Protein AF-A0A9W6AQN7-F1 (afdb_monomer_lite)

InterPro domains:
  IPR002575 Aminoglycoside phosphotransferase [PF01636] (112-148)
  IPR011009 Protein kinase-like domain superfamily [SSF56112] (1-152)
  IPR051035 Mitochondrial inheritance protein 9 [PTHR36091] (71-321)

Sequence (326 aa):
MEKLDGTPLGDKWFSMTPKEQYKIMTQILEWETRLMSLEFPASGSLYYTKDLPFGRRTTLDGPNGMAFSKPRLPYERLYREIYQFKRVSPDTHITDLVNYSEMVPSLGYHNPSLDRPVMRHPDLQPNNILVSDSNEITGLIDWQHCAILPLGIVAAIPAHFQNYGDPESELLKQPQLNLPSVYDSMTPSEQNSVKEIHRRRVIHFLYAALTKRLNQDHYNAIFDQSVIHRQHLFQSAGTPWEGGSVSLRAELIRSISNWSAIVKSTHVAPPVDYPEDVVRETVDLDAQQREADVAMEQMRHALGVDVMGWVPNEDYEAARRLASEI

pLDDT: mean 89.18, std 9.74, range [43.97, 98.31]

Foldseek 3Di:
DDDFDFAQQVVCVVVDDPVLLLVLLLQVLVVQLVQFPDADPDWWDPDDPVPPDPVPPDDLPDPQSPPPDDFDAFPPPLCCVVVVVGTFHCVLQSVLLVLLVLQVVQFDDLDVLQQGWGWDQPAPDRRQFGADPVSDTRDGDDSPPTITGGLLQPQEQHPRQADPPDPCLVVLPDQDPDQDPCLVVDDPVVNVVSVVNSVSSNSSSSNLVSCVVSPVSSNCSHPQPLSVLVNQLVVLSPDDDRRDNLSNVLSSQVCLVVVCSRGNDNPDHSPDDDDPVVNVSSVVSVVSVVVSVVVVVVLCVVLVADPVRDDPPVCVVVSVVVVVVD

Radius of gyration: 22.48 Å; chains: 1; bounding box: 53×56×53 Å

Organism: Aspergillus tubingensis (NCBI:txid5068)

Secondary structure (DSSP, 8-state):
-PPPPSEEHHHHHTT--HHHHHHHHHHHHHHHHHHHTS--SS-EESS-GGGS-GGG-----STT-TTS---B--SSTTHHHHTTTPPBPTHHHHHHHHHHHHHGGGB--SSGGGSSEEE--TT--GGGEEE-TTS-EEEE---TT-EEEEHHHH----TTT--TT-HHHHTTPPPPSSPPTTGGGS-HHHHHHHHHHHHHHHHHHHHHHHHHHH-HHHHHHHT-HHHHHHHHHHHHHHS--SS--HHHHHHHHHHHHTHHHHBSSTTPPPS----HHHHHHHHHHHHHHHHHHHHHHHHHHHHT--TTS---TTTHHHHHHHHH--

Structure (mmCIF, N/CA/C/O backbone):
data_AF-A0A9W6AQN7-F1
#
_entry.id   AF-A0A9W6AQN7-F1
#
loop_
_atom_site.group_PDB
_atom_site.id
_atom_site.type_symbol
_atom_site.label_atom_id
_atom_site.label_alt_id
_atom_site.label_comp_id
_atom_site.label_asym_id
_atom_site.label_entity_id
_atom_site.label_seq_id
_atom_site.pdbx_PDB_ins_code
_atom_site.Cartn_x
_atom_site.Cartn_y
_atom_site.Cartn_z
_atom_site.occupancy
_atom_site.B_iso_or_equiv
_atom_site.auth_seq_id
_atom_site.auth_comp_id
_atom_site.auth_asym_id
_atom_site.auth_atom_id
_atom_site.pdbx_PDB_model_num
ATOM 1 N N . MET A 1 1 ? -26.894 -13.723 -0.072 1.00 71.62 1 MET A N 1
ATOM 2 C CA . MET A 1 1 ? -26.123 -13.435 1.153 1.00 71.62 1 MET A CA 1
ATOM 3 C C . MET A 1 1 ? -27.044 -12.729 2.126 1.00 71.62 1 MET A C 1
ATOM 5 O O . MET A 1 1 ? -27.907 -11.987 1.671 1.00 71.62 1 MET A O 1
ATOM 9 N N . GLU A 1 2 ? -26.909 -13.019 3.416 1.00 85.38 2 GLU A N 1
ATOM 10 C CA . GLU A 1 2 ? -27.617 -12.309 4.485 1.00 85.38 2 GLU A CA 1
ATOM 11 C C . GLU A 1 2 ? -27.068 -10.880 4.610 1.00 85.38 2 GLU A C 1
ATOM 13 O O . GLU A 1 2 ? -25.883 -10.650 4.359 1.00 85.38 2 GLU A O 1
ATOM 18 N N . LYS A 1 3 ? -27.931 -9.912 4.934 1.00 86.62 3 LYS A N 1
ATOM 19 C CA . LYS A 1 3 ? -27.504 -8.534 5.184 1.00 86.62 3 LYS A CA 1
ATOM 20 C C . LYS A 1 3 ? -26.904 -8.475 6.586 1.00 86.62 3 LYS A C 1
ATOM 22 O O . LYS A 1 3 ? -27.574 -8.845 7.540 1.00 86.62 3 LYS A O 1
ATOM 27 N N . LEU A 1 4 ? -25.668 -8.001 6.694 1.00 88.31 4 LEU A N 1
ATOM 28 C CA . LEU A 1 4 ? -25.036 -7.765 7.988 1.00 88.31 4 LEU A CA 1
ATOM 29 C C . LEU A 1 4 ? -25.642 -6.522 8.652 1.00 88.31 4 LEU A C 1
ATOM 31 O O . LEU A 1 4 ? -25.860 -5.504 7.989 1.00 88.31 4 LEU A O 1
ATOM 35 N N . ASP A 1 5 ? -25.897 -6.615 9.954 1.00 89.81 5 ASP A N 1
ATOM 36 C CA . ASP A 1 5 ? -26.317 -5.484 10.778 1.00 89.81 5 ASP A CA 1
ATOM 37 C C . ASP A 1 5 ? -25.127 -4.573 11.114 1.00 89.81 5 ASP A C 1
ATOM 39 O O . ASP A 1 5 ? -23.989 -5.029 11.246 1.00 89.81 5 ASP A O 1
ATOM 43 N N . GLY A 1 6 ? -25.396 -3.280 11.294 1.00 93.88 6 GLY A N 1
ATOM 44 C CA . GLY A 1 6 ? -24.403 -2.272 11.670 1.00 93.88 6 GLY A CA 1
ATOM 45 C C . GLY A 1 6 ? -24.399 -1.054 10.749 1.00 93.88 6 GLY A C 1
ATOM 46 O O . GLY A 1 6 ? -24.990 -1.053 9.669 1.00 93.88 6 GLY A O 1
ATOM 47 N N . THR A 1 7 ? -23.731 0.003 11.203 1.00 95.50 7 THR A N 1
ATOM 48 C CA . THR A 1 7 ? -23.485 1.231 10.435 1.00 95.50 7 THR A CA 1
ATOM 49 C C . THR A 1 7 ? -22.046 1.210 9.920 1.00 95.50 7 THR A C 1
ATOM 51 O O . THR A 1 7 ? -21.169 0.788 10.677 1.00 95.50 7 THR A O 1
ATOM 54 N N . PRO A 1 8 ? -21.764 1.659 8.684 1.00 96.56 8 PRO A N 1
ATOM 55 C CA . PRO A 1 8 ? -20.393 1.869 8.228 1.00 96.56 8 PRO A CA 1
ATOM 56 C C . PRO A 1 8 ? -19.588 2.721 9.217 1.00 96.56 8 PRO A C 1
ATOM 58 O O . PRO A 1 8 ? -20.070 3.737 9.723 1.00 96.56 8 PRO A O 1
ATOM 61 N N . LEU A 1 9 ? -18.346 2.323 9.500 1.00 96.12 9 LEU A N 1
ATOM 62 C CA . LEU A 1 9 ? -17.471 3.041 10.424 1.00 96.12 9 LEU A CA 1
ATOM 63 C C . LEU A 1 9 ? -17.227 4.473 9.942 1.00 96.12 9 LEU A C 1
ATOM 65 O O . LEU A 1 9 ? -17.157 5.372 10.776 1.00 96.12 9 LEU A O 1
ATOM 69 N N . GLY A 1 10 ? -17.147 4.695 8.625 1.00 92.12 10 GLY A N 1
ATOM 70 C CA . GLY A 1 10 ? -16.963 6.021 8.026 1.00 92.12 10 GLY A CA 1
ATOM 71 C C . GLY A 1 10 ? -17.982 7.065 8.495 1.00 92.12 10 GLY A C 1
ATOM 72 O O . GLY A 1 10 ? -17.590 8.198 8.771 1.00 92.12 10 GLY A O 1
ATOM 73 N N . ASP A 1 11 ? -19.237 6.663 8.713 1.00 91.25 11 ASP A N 1
ATOM 74 C CA . ASP A 1 11 ? -20.320 7.553 9.160 1.00 91.25 11 ASP A CA 1
ATOM 75 C C . ASP A 1 11 ? -20.129 8.036 10.606 1.00 91.25 11 ASP A C 1
ATOM 77 O O . ASP A 1 11 ? -20.584 9.115 10.985 1.00 91.25 11 ASP A O 1
ATOM 81 N N . LYS A 1 12 ? -19.456 7.232 11.437 1.00 91.56 12 LYS A N 1
ATOM 82 C CA . LYS A 1 12 ? -19.222 7.523 12.861 1.00 91.56 12 LYS A CA 1
ATOM 83 C C . LYS A 1 12 ? -17.805 8.043 13.122 1.00 91.56 12 LYS A C 1
ATOM 85 O O . LYS A 1 12 ? -17.587 8.747 14.108 1.00 91.56 12 LYS A O 1
ATOM 90 N N . TRP A 1 13 ? -16.847 7.739 12.247 1.00 87.69 13 TRP A N 1
ATOM 91 C CA . TRP A 1 13 ? -15.405 7.852 12.489 1.00 87.69 13 TRP A CA 1
ATOM 92 C C . TRP A 1 13 ? -14.942 9.230 12.969 1.00 87.69 13 TRP A C 1
ATOM 94 O O . TRP A 1 13 ? -14.195 9.334 13.944 1.00 87.69 13 TRP A O 1
ATOM 104 N N . PHE A 1 14 ? -15.419 10.290 12.315 1.00 83.69 14 PHE A N 1
ATOM 105 C CA . PHE A 1 14 ? -15.028 11.670 12.620 1.00 83.69 14 PHE A CA 1
ATOM 106 C C . PHE A 1 14 ? -15.676 12.227 13.898 1.00 83.69 14 PHE A C 1
ATOM 108 O O . PHE A 1 14 ? -15.237 13.254 14.407 1.00 83.69 14 PHE A O 1
ATOM 115 N N . SER A 1 15 ? -16.690 11.540 14.433 1.00 87.12 15 SER A N 1
ATOM 116 C CA . SER A 1 15 ? -17.374 11.892 15.685 1.00 87.12 15 SER A CA 1
ATOM 117 C C . SER A 1 15 ? -16.879 11.100 16.902 1.00 87.12 15 SER A C 1
ATOM 119 O O . SER A 1 15 ? -17.234 11.429 18.033 1.00 87.12 15 SER A O 1
ATOM 121 N N . MET A 1 16 ? -16.055 10.069 16.687 1.00 90.62 16 MET A N 1
ATOM 122 C CA . MET A 1 16 ? -15.559 9.198 17.753 1.00 90.62 16 MET A CA 1
ATOM 123 C C . MET A 1 16 ? -14.544 9.902 18.655 1.00 90.62 16 MET A C 1
ATOM 125 O O . MET A 1 16 ? -13.656 10.626 18.202 1.00 90.62 16 MET A O 1
ATOM 129 N N . THR A 1 17 ? -14.614 9.602 19.948 1.00 90.81 17 THR A N 1
ATOM 130 C CA . THR A 1 17 ? -13.588 9.988 20.919 1.00 90.81 17 THR A CA 1
ATOM 131 C C . THR A 1 17 ? -12.286 9.201 20.698 1.00 90.81 17 THR A C 1
ATOM 133 O O . THR A 1 17 ? -12.315 8.083 20.175 1.00 90.81 17 THR A O 1
ATOM 136 N N . PRO A 1 18 ? -11.128 9.690 21.187 1.00 88.81 18 PRO A N 1
ATOM 137 C CA . PRO A 1 18 ? -9.865 8.948 21.098 1.00 88.81 18 PRO A CA 1
ATOM 138 C C . PRO A 1 18 ? -9.924 7.541 21.714 1.00 88.81 18 PRO A C 1
ATOM 140 O O . PRO A 1 18 ? -9.298 6.605 21.219 1.00 88.81 18 PRO A O 1
ATOM 143 N N . LYS A 1 19 ? -10.709 7.364 22.787 1.00 92.00 19 LYS A N 1
ATOM 144 C CA . LYS A 1 19 ? -10.907 6.060 23.436 1.00 92.00 19 LYS A CA 1
ATOM 145 C C . LYS A 1 19 ? -11.690 5.094 22.543 1.00 92.00 19 LYS A C 1
ATOM 147 O O . LYS A 1 19 ? -11.364 3.910 22.497 1.00 92.00 19 LYS A O 1
ATOM 152 N N . GLU A 1 20 ? -12.705 5.587 21.839 1.00 94.50 20 GLU A N 1
ATOM 153 C CA . GLU A 1 20 ? -13.484 4.791 20.886 1.00 94.50 20 GLU A CA 1
ATOM 154 C C . GLU A 1 20 ? -12.663 4.450 19.644 1.00 94.50 20 GLU A C 1
ATOM 156 O O . GLU A 1 20 ? -12.649 3.291 19.239 1.00 94.50 20 GLU A O 1
ATOM 161 N N . GLN A 1 21 ? -11.895 5.404 19.108 1.00 92.81 21 GLN A N 1
ATOM 162 C CA . GLN A 1 21 ? -10.963 5.144 18.009 1.00 92.81 21 GLN A CA 1
ATOM 163 C C . GLN A 1 21 ? -9.938 4.073 18.395 1.00 92.81 21 GLN A C 1
ATOM 165 O O . GLN A 1 21 ? -9.742 3.121 17.646 1.00 92.81 21 GLN A O 1
ATOM 170 N N . TYR A 1 22 ? -9.342 4.150 19.592 1.00 95.00 22 TYR A N 1
ATOM 171 C CA . TYR A 1 22 ? -8.439 3.108 20.090 1.00 95.00 22 TYR A CA 1
ATOM 172 C C . TYR A 1 22 ? -9.116 1.731 20.171 1.00 95.00 22 TYR A C 1
ATOM 174 O O . TYR A 1 22 ? -8.526 0.721 19.775 1.00 95.00 22 TYR A O 1
ATOM 182 N N . LYS A 1 23 ? -10.361 1.683 20.666 1.00 97.06 23 LYS A N 1
ATOM 183 C CA . LYS A 1 23 ? -11.156 0.451 20.749 1.00 97.06 23 LYS A CA 1
ATOM 184 C C . LYS A 1 23 ? -11.402 -0.147 19.360 1.00 97.06 23 LYS A C 1
ATOM 186 O O . LYS A 1 23 ? -11.206 -1.345 19.180 1.00 97.06 23 LYS A O 1
ATOM 191 N N . ILE A 1 24 ? -11.808 0.669 18.389 1.00 97.00 24 ILE A N 1
ATOM 192 C CA . ILE A 1 24 ? -12.037 0.227 17.008 1.00 97.00 24 ILE A CA 1
ATOM 193 C C . ILE A 1 24 ? -10.733 -0.237 16.359 1.00 97.00 24 ILE A C 1
ATOM 195 O O . ILE A 1 24 ? -10.692 -1.338 15.824 1.00 97.00 24 ILE A O 1
ATOM 199 N N . MET A 1 25 ? -9.649 0.537 16.467 1.00 97.25 25 MET A N 1
ATOM 200 C CA . MET A 1 25 ? -8.343 0.152 15.919 1.00 97.25 25 MET A CA 1
ATOM 201 C C . MET A 1 25 ? -7.854 -1.177 16.501 1.00 97.25 25 MET A C 1
ATOM 203 O O . MET A 1 25 ? -7.332 -2.013 15.772 1.00 97.25 25 MET A O 1
ATOM 207 N N . THR A 1 26 ? -8.067 -1.413 17.799 1.00 98.25 26 THR A N 1
ATOM 208 C CA . THR A 1 26 ? -7.731 -2.699 18.427 1.00 98.25 26 THR A CA 1
ATOM 209 C C . THR A 1 26 ? -8.501 -3.850 17.777 1.00 98.25 26 THR A C 1
ATOM 211 O O . THR A 1 26 ? -7.878 -4.827 17.374 1.00 98.25 26 THR A O 1
ATOM 214 N N . GLN A 1 27 ? -9.816 -3.702 17.590 1.00 98.25 27 GLN A N 1
ATOM 215 C CA . GLN A 1 27 ? -10.639 -4.719 16.927 1.00 98.25 27 GLN A CA 1
ATOM 216 C C . GLN A 1 27 ? -10.233 -4.941 15.463 1.00 98.25 27 GLN A C 1
ATOM 218 O O . GLN A 1 27 ? -10.191 -6.084 15.018 1.00 98.25 27 GLN A O 1
ATOM 223 N N . ILE A 1 28 ? -9.901 -3.881 14.713 1.00 97.81 28 ILE A N 1
ATOM 224 C CA . ILE A 1 28 ? -9.419 -3.996 13.323 1.00 97.81 28 ILE A CA 1
ATOM 225 C C . ILE A 1 28 ? -8.178 -4.894 13.269 1.00 97.81 28 ILE A C 1
ATOM 227 O O . ILE A 1 28 ? -8.142 -5.850 12.493 1.00 97.81 28 ILE A O 1
ATOM 231 N N . LEU A 1 29 ? -7.187 -4.636 14.128 1.00 98.00 29 LEU A N 1
ATOM 232 C CA . LEU A 1 29 ? -5.955 -5.423 14.136 1.00 98.00 29 LEU A CA 1
ATOM 233 C C . LEU A 1 29 ? -6.163 -6.840 14.686 1.00 98.00 29 LEU A C 1
ATOM 235 O O . LEU A 1 29 ? -5.477 -7.759 14.242 1.00 98.00 29 LEU A O 1
ATOM 239 N N . GLU A 1 30 ? -7.106 -7.057 15.604 1.00 98.12 30 GLU A N 1
ATOM 240 C CA . GLU A 1 30 ? -7.514 -8.404 16.028 1.00 98.12 30 GLU A CA 1
ATOM 241 C C . GLU A 1 30 ? -8.131 -9.196 14.864 1.00 98.12 30 GLU A C 1
ATOM 243 O O . GLU A 1 30 ? -7.769 -10.358 14.655 1.00 98.12 30 GLU A O 1
ATOM 248 N N . TRP A 1 31 ? -8.994 -8.566 14.060 1.00 97.25 31 TRP A N 1
ATOM 249 C CA . TRP A 1 31 ? -9.558 -9.165 12.848 1.00 97.25 31 TRP A CA 1
ATOM 250 C C . TRP A 1 31 ? -8.484 -9.481 11.805 1.00 97.25 31 TRP A C 1
ATOM 252 O O . TRP A 1 31 ? -8.424 -10.618 11.335 1.00 97.25 31 TRP A O 1
ATOM 262 N N . GLU A 1 32 ? -7.603 -8.533 11.470 1.00 96.81 32 GLU A N 1
ATOM 263 C CA . GLU A 1 32 ? -6.497 -8.785 10.533 1.00 96.81 32 GLU A CA 1
ATOM 264 C C . GLU A 1 32 ? -5.572 -9.898 11.035 1.00 96.81 32 GLU A C 1
ATOM 266 O O . GLU A 1 32 ? -5.217 -10.793 10.270 1.00 96.81 32 GLU A O 1
ATOM 271 N N . THR A 1 33 ? -5.231 -9.901 12.326 1.00 97.31 33 THR A N 1
ATOM 272 C CA . THR A 1 33 ? -4.399 -10.954 12.930 1.00 97.31 33 THR A CA 1
ATOM 273 C C . THR A 1 33 ? -5.067 -12.320 12.805 1.00 97.31 33 THR A C 1
ATOM 275 O O . THR A 1 33 ? -4.418 -13.283 12.398 1.00 97.31 33 THR A O 1
ATOM 278 N N . ARG A 1 34 ? -6.373 -12.403 13.081 1.00 97.44 34 ARG A N 1
ATOM 279 C CA . ARG A 1 34 ? -7.147 -13.643 12.955 1.00 97.44 34 ARG A CA 1
ATOM 280 C C . ARG A 1 34 ? -7.233 -14.137 11.510 1.00 97.44 34 ARG A C 1
ATOM 282 O O . ARG A 1 34 ? -7.155 -15.340 11.278 1.00 97.44 34 ARG A O 1
ATOM 289 N N . LEU A 1 35 ? -7.390 -13.235 10.542 1.00 96.25 35 LEU A N 1
ATOM 290 C CA . LEU A 1 35 ? -7.409 -13.579 9.115 1.00 96.25 35 LEU A CA 1
ATOM 291 C C . LEU A 1 35 ? -6.037 -14.074 8.643 1.00 96.25 35 LEU A C 1
ATOM 293 O O . LEU A 1 35 ? -5.944 -15.096 7.964 1.00 96.25 35 LEU A O 1
ATOM 297 N N . MET A 1 36 ? -4.965 -13.400 9.062 1.00 96.75 36 MET A N 1
ATOM 298 C CA . MET A 1 36 ? -3.593 -13.785 8.731 1.00 96.75 36 MET A CA 1
ATOM 299 C C . MET A 1 36 ? -3.128 -15.050 9.456 1.00 96.75 36 MET A C 1
ATOM 301 O O . MET A 1 36 ? -2.144 -15.646 9.020 1.00 96.75 36 MET A O 1
ATOM 305 N N . SER A 1 37 ? -3.787 -15.474 10.539 1.00 96.25 37 SER A N 1
ATOM 306 C CA . SER A 1 37 ? -3.484 -16.737 11.225 1.00 96.25 37 SER A CA 1
ATOM 307 C C . SER A 1 37 ? -4.165 -17.955 10.599 1.00 96.25 37 SER A C 1
ATOM 309 O O . SER A 1 37 ? -3.877 -19.075 11.007 1.00 96.25 37 SER A O 1
ATOM 311 N N . LEU A 1 38 ? -5.083 -17.762 9.645 1.00 96.44 38 LEU A N 1
ATOM 312 C CA . LEU A 1 38 ? -5.686 -18.874 8.913 1.00 96.44 38 LEU A CA 1
ATOM 313 C C . LEU A 1 38 ? -4.616 -19.607 8.090 1.00 96.44 38 LEU A C 1
ATOM 315 O O . LEU A 1 38 ? -3.750 -18.983 7.474 1.00 96.44 38 LEU A O 1
ATOM 319 N N . GLU A 1 39 ? -4.692 -20.936 8.072 1.00 95.31 39 GLU A N 1
ATOM 320 C CA . GLU A 1 39 ? -3.783 -21.782 7.302 1.00 95.31 39 GLU A CA 1
ATOM 321 C C . GLU A 1 39 ? -4.369 -22.063 5.918 1.00 95.31 39 GLU A C 1
ATOM 323 O O . GLU A 1 39 ? -5.448 -22.645 5.788 1.00 95.31 39 GLU A O 1
ATOM 328 N N . PHE A 1 40 ? -3.637 -21.672 4.875 1.00 95.38 40 PHE A N 1
ATOM 329 C CA . PHE A 1 40 ? -3.983 -21.979 3.491 1.00 95.38 40 PHE A CA 1
ATOM 330 C C . PHE A 1 40 ? -2.897 -22.856 2.861 1.00 95.38 40 PHE A C 1
ATOM 332 O O . PHE A 1 40 ? -1.709 -22.615 3.084 1.00 95.38 40 PHE A O 1
ATOM 339 N N . PRO A 1 41 ? -3.273 -23.850 2.037 1.00 93.56 41 PRO A N 1
ATOM 340 C CA . PRO A 1 41 ? -2.309 -24.757 1.420 1.00 93.56 41 PRO A CA 1
ATOM 341 C C . PRO A 1 41 ? -1.491 -24.103 0.295 1.00 93.56 41 PRO A C 1
ATOM 343 O O . PRO A 1 41 ? -0.452 -24.637 -0.084 1.00 93.56 41 PRO A O 1
ATOM 346 N N . ALA A 1 42 ? -1.965 -22.987 -0.270 1.00 93.06 42 ALA A N 1
ATOM 347 C CA . ALA A 1 42 ? -1.321 -22.275 -1.370 1.00 93.06 42 ALA A CA 1
ATOM 348 C C . ALA A 1 42 ? -1.846 -20.835 -1.496 1.00 93.06 42 ALA A C 1
ATOM 350 O O . ALA A 1 42 ? -2.928 -20.514 -1.000 1.00 93.06 42 ALA A O 1
ATOM 351 N N . SER A 1 43 ? -1.094 -19.999 -2.213 1.00 93.62 43 SER A N 1
ATOM 352 C CA . SER A 1 43 ? -1.514 -18.663 -2.658 1.00 93.62 43 SER A CA 1
ATOM 353 C C . SER A 1 43 ? -2.284 -18.747 -3.982 1.00 93.62 43 SER A C 1
ATOM 355 O O . SER A 1 43 ? -1.951 -19.560 -4.844 1.00 93.62 43 SER A O 1
ATOM 357 N N . GLY A 1 44 ? -3.300 -17.904 -4.168 1.00 91.12 44 GLY A N 1
ATOM 358 C CA . GLY A 1 44 ? -4.061 -17.809 -5.408 1.00 91.12 44 GLY A CA 1
ATOM 359 C C . GLY A 1 44 ? -5.470 -17.230 -5.257 1.00 91.12 44 GLY A C 1
ATOM 360 O O . GLY A 1 44 ? -5.861 -16.694 -4.219 1.00 91.12 44 GLY A O 1
ATOM 361 N N . SER A 1 45 ? -6.236 -17.354 -6.343 1.00 87.50 45 SER A N 1
ATOM 362 C CA . SER A 1 45 ? -7.638 -16.934 -6.429 1.00 87.50 45 SER A CA 1
ATOM 363 C C . SER A 1 45 ? -8.537 -17.758 -5.505 1.00 87.50 45 SER A C 1
ATOM 365 O O . SER A 1 45 ? -8.449 -18.985 -5.478 1.00 87.50 45 SER A O 1
ATOM 367 N N . LEU A 1 46 ? -9.469 -17.083 -4.827 1.00 86.75 46 LEU A N 1
ATOM 368 C CA . LEU A 1 46 ? -10.564 -17.718 -4.082 1.00 86.75 46 LEU A CA 1
ATOM 369 C C . LEU A 1 46 ? -11.736 -18.138 -4.984 1.00 86.75 46 LEU A C 1
ATOM 371 O O . LEU A 1 46 ? -12.586 -18.928 -4.577 1.00 86.75 46 LEU A O 1
ATOM 375 N N . TYR A 1 47 ? -11.793 -17.617 -6.211 1.00 82.81 47 TYR A N 1
ATOM 376 C CA . TYR A 1 47 ? -12.853 -17.911 -7.172 1.00 82.81 47 TYR A CA 1
ATOM 377 C C . TYR A 1 47 ? -12.522 -19.165 -7.975 1.00 82.81 47 TYR A C 1
ATOM 379 O O . TYR A 1 47 ? -11.440 -19.266 -8.566 1.00 82.81 47 TYR A O 1
ATOM 387 N N . TYR A 1 48 ? -13.471 -20.102 -8.051 1.00 79.06 48 TYR A N 1
ATOM 388 C CA . TYR A 1 48 ? -13.301 -21.295 -8.867 1.00 79.06 48 TYR A CA 1
ATOM 389 C C . TYR A 1 48 ? -13.384 -20.953 -10.353 1.00 79.06 48 TYR A C 1
ATOM 391 O O . TYR A 1 48 ? -14.265 -20.223 -10.802 1.00 79.06 48 TYR A O 1
ATOM 399 N N . THR A 1 49 ? -12.534 -21.591 -11.157 1.00 76.06 49 THR A N 1
ATOM 400 C CA . THR A 1 49 ? -12.527 -21.426 -12.618 1.00 76.06 49 THR A CA 1
ATOM 401 C C . THR A 1 49 ? -13.902 -21.679 -13.249 1.00 76.06 49 THR A C 1
ATOM 403 O O . THR A 1 49 ? -14.254 -21.032 -14.233 1.00 76.06 49 THR A O 1
ATOM 406 N N . LYS A 1 50 ? -14.695 -22.603 -12.687 1.00 79.50 50 LYS A N 1
ATOM 407 C CA . LYS A 1 50 ? -16.054 -22.938 -13.151 1.00 79.50 50 LYS A CA 1
ATOM 408 C C . LYS A 1 50 ? -17.078 -21.812 -12.940 1.00 79.50 50 LYS A C 1
ATOM 410 O O . LYS A 1 50 ? -18.047 -21.759 -13.687 1.00 79.50 50 LYS A O 1
ATOM 415 N N . ASP A 1 51 ? -16.844 -20.928 -11.970 1.00 79.38 51 ASP A N 1
ATOM 416 C CA . ASP A 1 51 ? -17.743 -19.815 -11.639 1.00 79.38 51 ASP A CA 1
ATOM 417 C C . ASP A 1 51 ? -17.449 -18.576 -12.503 1.00 79.38 51 ASP A C 1
ATOM 419 O O . ASP A 1 51 ? -18.232 -17.628 -12.535 1.00 79.38 51 ASP A O 1
ATOM 423 N N . LEU A 1 52 ? -16.342 -18.590 -13.257 1.00 70.12 52 LEU A N 1
ATOM 424 C CA . LEU A 1 52 ? -16.037 -17.575 -14.259 1.00 70.12 52 LEU A CA 1
ATOM 425 C C . LEU A 1 52 ? -16.883 -17.833 -15.522 1.00 70.12 52 LEU A C 1
ATOM 427 O O . LEU A 1 52 ? -16.660 -18.849 -16.194 1.00 70.12 52 LEU A O 1
ATOM 431 N N . PRO A 1 53 ? -17.829 -16.938 -15.883 1.00 68.62 53 PRO A N 1
ATOM 432 C CA . PRO A 1 53 ? -18.733 -17.157 -17.006 1.00 68.62 53 PRO A CA 1
ATOM 433 C C . PRO A 1 53 ? -17.952 -17.325 -18.312 1.00 68.62 53 PRO A C 1
ATOM 435 O O . PRO A 1 53 ? -17.118 -16.490 -18.667 1.00 68.62 53 PRO A O 1
ATOM 438 N N . PHE A 1 54 ? -18.257 -18.397 -19.051 1.00 58.25 54 PHE A N 1
ATOM 439 C CA . PHE A 1 54 ? -17.582 -18.765 -20.304 1.00 58.25 54 PHE A CA 1
ATOM 440 C C . PHE A 1 54 ? -17.512 -17.603 -21.315 1.00 58.25 54 PHE A C 1
ATOM 442 O O . PHE A 1 54 ? -16.512 -17.461 -22.007 1.00 58.25 54 PHE A O 1
ATOM 449 N N . GLY A 1 55 ? -18.527 -16.728 -21.348 1.00 55.72 55 GLY A N 1
ATOM 450 C CA . GLY A 1 55 ? -18.612 -15.575 -22.257 1.00 55.72 55 GLY A CA 1
ATOM 451 C C . GLY A 1 55 ? -17.762 -14.349 -21.891 1.00 55.72 55 GLY A C 1
ATOM 452 O O . GLY A 1 55 ? -17.779 -13.377 -22.636 1.00 55.72 55 GLY A O 1
ATOM 453 N N . ARG A 1 56 ? -17.033 -14.364 -20.764 1.00 53.72 56 ARG A N 1
ATOM 454 C CA . ARG A 1 56 ? -16.024 -13.339 -20.412 1.00 53.72 56 ARG A CA 1
ATOM 455 C C . ARG A 1 56 ? -14.592 -13.874 -20.452 1.00 53.72 56 ARG A C 1
ATOM 457 O O . ARG A 1 56 ? -13.662 -13.163 -20.080 1.00 53.72 56 ARG A O 1
ATOM 464 N N . ARG A 1 57 ? -14.400 -15.123 -20.883 1.00 53.94 57 ARG A N 1
ATOM 465 C CA . ARG A 1 57 ? -13.065 -15.657 -21.148 1.00 53.94 57 ARG A CA 1
ATOM 466 C C . ARG A 1 57 ? -12.620 -15.134 -22.501 1.00 53.94 57 ARG A C 1
ATOM 468 O O . ARG A 1 57 ? -12.962 -15.690 -23.538 1.00 53.94 57 ARG A O 1
ATOM 475 N N . THR A 1 58 ? -11.883 -14.041 -22.475 1.00 54.56 58 THR A N 1
ATOM 476 C CA . THR A 1 58 ? -11.154 -13.583 -23.646 1.00 54.56 58 THR A CA 1
ATOM 477 C C . THR A 1 58 ? -9.959 -14.506 -23.833 1.00 54.56 58 THR A C 1
ATOM 479 O O . THR A 1 58 ? -9.046 -14.507 -23.007 1.00 54.56 58 THR A O 1
ATOM 482 N N . THR A 1 59 ? -9.965 -15.321 -24.885 1.00 51.31 59 THR A N 1
ATOM 483 C CA . THR A 1 59 ? -8.747 -15.991 -25.339 1.00 51.31 59 THR A CA 1
ATOM 484 C C . THR A 1 59 ? -7.737 -14.903 -25.685 1.00 51.31 59 THR A C 1
ATOM 486 O O . THR A 1 59 ? -8.000 -14.044 -26.527 1.00 51.31 59 THR A O 1
ATOM 489 N N . LEU A 1 60 ? -6.605 -14.884 -24.984 1.00 53.25 60 LEU A N 1
ATOM 490 C CA . LEU A 1 60 ? -5.470 -14.058 -25.372 1.00 53.25 60 LEU A CA 1
ATOM 491 C C . LEU A 1 60 ? -4.883 -14.698 -26.634 1.00 53.25 60 LEU A C 1
ATOM 493 O O . LEU A 1 60 ? -4.043 -15.589 -26.552 1.00 53.25 60 LEU A O 1
ATOM 497 N N . ASP A 1 61 ? -5.398 -14.313 -27.801 1.00 43.97 61 ASP A N 1
ATOM 498 C CA . ASP A 1 61 ? -4.898 -14.815 -29.077 1.00 43.97 61 ASP A CA 1
ATOM 499 C C . ASP A 1 61 ? -3.488 -14.251 -29.311 1.00 43.97 61 ASP A C 1
ATOM 501 O O . ASP A 1 61 ? -3.298 -13.087 -29.667 1.00 43.97 61 ASP A O 1
ATOM 505 N N . GLY A 1 62 ? -2.484 -15.088 -29.050 1.00 52.16 62 GLY A N 1
ATOM 506 C CA . GLY A 1 62 ? -1.068 -14.828 -29.299 1.00 52.16 62 GLY A CA 1
ATOM 507 C C . GLY A 1 62 ? -0.193 -15.043 -28.057 1.00 52.16 62 GLY A C 1
ATOM 508 O O . GLY A 1 62 ? -0.657 -14.832 -26.939 1.00 52.16 62 GLY A O 1
ATOM 509 N N . PRO A 1 63 ? 1.093 -15.409 -28.228 1.00 50.97 63 PRO A N 1
ATOM 510 C CA . PRO A 1 63 ? 2.011 -15.674 -27.113 1.00 50.97 63 PRO A CA 1
ATOM 511 C C . PRO A 1 63 ? 2.206 -14.482 -26.153 1.00 50.97 63 PRO A C 1
ATOM 513 O O . PRO A 1 63 ? 2.668 -14.689 -25.038 1.00 50.97 63 PRO A O 1
ATOM 516 N N . ASN A 1 64 ? 1.801 -13.262 -26.548 1.00 51.38 64 ASN A N 1
ATOM 517 C CA . ASN A 1 64 ? 2.085 -12.009 -25.835 1.00 51.38 64 ASN A CA 1
ATOM 518 C C . ASN A 1 64 ? 0.843 -11.131 -25.533 1.00 51.38 64 ASN A C 1
ATOM 520 O O . ASN A 1 64 ? 0.995 -9.943 -25.266 1.00 51.38 64 ASN A O 1
ATOM 524 N N . GLY A 1 65 ? -0.396 -11.637 -25.633 1.00 50.84 65 GLY A N 1
ATOM 525 C CA . GLY A 1 65 ? -1.589 -10.866 -25.217 1.00 50.84 65 GLY A CA 1
ATOM 526 C C . GLY A 1 65 ? -1.881 -9.572 -26.008 1.00 50.84 65 GLY A C 1
ATOM 527 O O . GLY A 1 65 ? -2.596 -8.697 -25.521 1.00 50.84 65 GLY A O 1
ATOM 528 N N . MET A 1 66 ? -1.368 -9.441 -27.238 1.00 51.91 66 MET A N 1
ATOM 529 C CA . MET A 1 66 ? -1.427 -8.215 -28.062 1.00 51.91 66 MET A CA 1
ATOM 530 C C . MET A 1 66 ? -2.836 -7.754 -28.477 1.00 51.91 66 MET A C 1
ATOM 532 O O . MET A 1 66 ? -2.982 -6.674 -29.046 1.00 51.91 66 MET A O 1
ATOM 536 N N . ALA A 1 67 ? -3.886 -8.535 -28.225 1.00 53.88 67 ALA A N 1
ATOM 537 C CA . ALA A 1 67 ? -5.191 -8.310 -28.841 1.00 53.88 67 ALA A CA 1
ATOM 538 C C . ALA A 1 67 ? -5.897 -6.991 -28.431 1.00 53.88 67 ALA A C 1
ATOM 540 O O . ALA A 1 67 ? -6.833 -6.581 -29.119 1.00 53.88 67 ALA A O 1
ATOM 541 N N . PHE A 1 68 ? -5.451 -6.278 -27.380 1.00 62.38 68 PHE A N 1
ATOM 542 C CA . PHE A 1 68 ? -6.204 -5.132 -26.824 1.00 62.38 68 PHE A CA 1
ATOM 543 C C . PHE A 1 68 ? -5.436 -3.809 -26.657 1.00 62.38 68 PHE A C 1
ATOM 545 O O . PHE A 1 68 ? -6.061 -2.761 -26.455 1.00 62.38 68 PHE A O 1
ATOM 552 N N . SER A 1 69 ? -4.109 -3.797 -26.800 1.00 72.81 69 SER A N 1
ATOM 553 C CA . SER A 1 69 ? -3.299 -2.595 -26.554 1.00 72.81 69 SER A CA 1
ATOM 554 C C . SER A 1 69 ? -2.879 -1.929 -27.866 1.00 72.81 69 SER A C 1
ATOM 556 O O . SER A 1 69 ? -2.116 -2.482 -28.647 1.00 72.81 69 SER A O 1
ATOM 558 N N . LYS A 1 70 ? -3.386 -0.716 -28.120 1.00 85.19 70 LYS A N 1
ATOM 559 C CA . LYS A 1 70 ? -3.006 0.144 -29.256 1.00 85.19 70 LYS A CA 1
ATOM 560 C C . LYS A 1 70 ? -2.258 1.380 -28.758 1.00 85.19 70 LYS A C 1
ATOM 562 O O . LYS A 1 70 ? -2.630 1.874 -27.685 1.00 85.19 70 LYS A O 1
ATOM 567 N N . PRO A 1 71 ? -1.311 1.932 -29.546 1.00 91.81 71 PRO A N 1
ATOM 568 C CA . PRO A 1 71 ? -0.644 3.181 -29.210 1.00 91.81 71 PRO A CA 1
ATOM 569 C C . PRO A 1 71 ? -1.640 4.289 -28.852 1.00 91.81 71 PRO A C 1
ATOM 571 O O . PRO A 1 71 ? -2.541 4.628 -29.636 1.00 91.81 71 PRO A O 1
ATOM 574 N N . ARG A 1 72 ? -1.481 4.853 -27.655 1.00 92.38 72 ARG A N 1
ATOM 575 C CA . ARG A 1 72 ? -2.398 5.836 -27.062 1.00 92.38 72 ARG A CA 1
ATOM 576 C C . ARG A 1 72 ? -1.618 6.919 -26.331 1.00 92.38 72 ARG A C 1
ATOM 578 O O . ARG A 1 72 ? -0.454 6.732 -26.003 1.00 92.38 72 ARG A O 1
ATOM 585 N N . LEU A 1 73 ? -2.260 8.061 -26.119 1.00 93.25 73 LEU A N 1
ATOM 586 C CA . LEU A 1 73 ? -1.737 9.058 -25.190 1.00 93.25 73 LEU A CA 1
ATOM 587 C C . LEU A 1 73 ? -1.796 8.485 -23.767 1.00 93.25 73 LEU A C 1
ATOM 589 O O . LEU A 1 73 ? -2.715 7.701 -23.507 1.00 93.25 73 LEU A O 1
ATOM 593 N N . PRO A 1 74 ? -0.895 8.906 -22.865 1.00 92.44 74 PRO A N 1
ATOM 594 C CA . PRO A 1 74 ? -1.076 8.680 -21.440 1.00 92.44 74 PRO A CA 1
ATOM 595 C C . PRO A 1 74 ? -2.510 9.019 -21.013 1.00 92.44 74 PRO A C 1
ATOM 597 O O . PRO A 1 74 ? -3.073 10.048 -21.433 1.00 92.44 74 PRO A O 1
ATOM 600 N N . TYR A 1 75 ? -3.118 8.113 -20.246 1.00 89.50 75 TYR A N 1
ATOM 601 C CA . TYR A 1 75 ? -4.465 8.280 -19.709 1.00 89.50 75 TYR A CA 1
ATOM 602 C C . TYR A 1 75 ? -4.529 9.548 -18.864 1.00 89.50 75 TYR A C 1
ATOM 604 O O . TYR A 1 75 ? -5.297 10.461 -19.194 1.00 89.50 75 TYR A O 1
ATOM 612 N N . GLU A 1 76 ? -3.617 9.644 -17.895 1.00 87.19 76 GLU A N 1
ATOM 613 C CA . GLU A 1 76 ? -3.400 10.850 -17.114 1.00 87.19 76 GLU A CA 1
ATOM 614 C C . GLU A 1 76 ? -2.985 12.007 -18.018 1.00 87.19 76 GLU A C 1
ATOM 616 O O . GLU A 1 76 ? -1.981 11.967 -18.738 1.00 87.19 76 GLU A O 1
ATOM 621 N N . ARG A 1 77 ? -3.808 13.059 -18.014 1.00 88.12 77 ARG A N 1
ATOM 622 C CA . ARG A 1 77 ? -3.657 14.179 -18.951 1.00 88.12 77 ARG A CA 1
ATOM 623 C C . ARG A 1 77 ? -2.368 14.951 -18.711 1.00 88.12 77 ARG A C 1
ATOM 625 O O . ARG A 1 77 ? -1.758 15.371 -19.690 1.00 88.12 77 ARG A O 1
ATOM 632 N N . LEU A 1 78 ? -1.957 15.089 -17.452 1.00 86.88 78 LEU A N 1
ATOM 633 C CA . LEU A 1 78 ? -0.732 15.791 -17.062 1.00 86.88 78 LEU A CA 1
ATOM 634 C C . LEU A 1 78 ? 0.513 15.139 -17.657 1.00 86.88 78 LEU A C 1
ATOM 636 O O . LEU A 1 78 ? 1.419 15.825 -18.116 1.00 86.88 78 LEU A O 1
ATOM 640 N N . TYR A 1 79 ? 0.521 13.810 -17.770 1.00 91.00 79 TYR A N 1
ATOM 641 C CA . TYR A 1 79 ? 1.651 13.122 -18.377 1.00 91.00 79 TYR A CA 1
ATOM 642 C C . TYR A 1 79 ? 1.766 13.418 -19.872 1.00 91.00 79 TYR A C 1
ATOM 644 O O . TYR A 1 79 ? 2.846 13.300 -20.436 1.00 91.00 79 TYR A O 1
ATOM 652 N N . ARG A 1 80 ? 0.697 13.833 -20.560 1.00 92.69 80 ARG A N 1
ATOM 653 C CA . ARG A 1 80 ? 0.757 14.049 -22.013 1.00 92.69 80 ARG A CA 1
ATOM 654 C C . ARG A 1 80 ? 1.787 15.098 -22.401 1.00 92.69 80 ARG A C 1
ATOM 656 O O . ARG A 1 80 ? 2.410 14.919 -23.440 1.00 92.69 80 ARG A O 1
ATOM 663 N N . GLU A 1 81 ? 1.993 16.131 -21.591 1.00 91.56 81 GLU A N 1
ATOM 664 C CA . GLU A 1 81 ? 3.030 17.134 -21.844 1.00 91.56 81 GLU A CA 1
ATOM 665 C C . GLU A 1 81 ? 4.440 16.542 -21.719 1.00 91.56 81 GLU A C 1
ATOM 667 O O . GLU A 1 81 ? 5.258 16.747 -22.616 1.00 91.56 81 GLU A O 1
ATOM 672 N N . ILE A 1 82 ? 4.675 15.704 -20.702 1.00 91.31 82 ILE A N 1
ATOM 673 C CA . ILE A 1 82 ? 5.927 14.948 -20.513 1.00 91.31 82 ILE A CA 1
ATOM 674 C C . ILE A 1 82 ? 6.245 14.120 -21.771 1.00 91.31 82 ILE A C 1
ATOM 676 O O . ILE A 1 82 ? 7.371 14.112 -22.266 1.00 91.31 82 ILE A O 1
ATOM 680 N N . TYR A 1 83 ? 5.227 13.488 -22.364 1.00 89.12 83 TYR A N 1
ATOM 681 C CA . TYR A 1 83 ? 5.356 12.727 -23.614 1.00 89.12 83 TYR A CA 1
ATOM 682 C C . TYR A 1 83 ? 5.180 13.582 -24.887 1.00 89.12 83 TYR A C 1
ATOM 684 O O . TYR A 1 83 ? 5.009 13.032 -25.977 1.00 89.12 83 TYR A O 1
ATOM 692 N N . GLN A 1 84 ? 5.202 14.917 -24.797 1.00 92.50 84 GLN A N 1
ATOM 693 C CA . GLN A 1 84 ? 5.052 15.850 -25.929 1.00 92.50 84 GLN A CA 1
ATOM 694 C C . GLN A 1 84 ? 3.801 15.583 -26.786 1.00 92.50 84 GLN A C 1
ATOM 696 O O . GLN A 1 84 ? 3.825 15.695 -28.014 1.00 92.50 84 GLN A O 1
ATOM 701 N N . PHE A 1 85 ? 2.713 15.163 -26.145 1.00 92.94 85 PHE A N 1
ATOM 702 C CA . PHE A 1 85 ? 1.449 14.762 -26.761 1.00 92.94 85 PHE A CA 1
ATOM 703 C C . PHE A 1 85 ? 1.606 13.656 -27.820 1.00 92.94 85 PHE A C 1
ATOM 705 O O . PHE A 1 85 ? 0.779 13.521 -28.727 1.00 92.94 85 PHE A O 1
ATOM 712 N N . LYS A 1 86 ? 2.655 12.834 -27.705 1.00 92.31 86 LYS A N 1
ATOM 713 C CA . LYS A 1 86 ? 2.883 11.669 -28.562 1.00 92.31 86 LYS A CA 1
ATOM 714 C C . LYS A 1 86 ? 2.202 10.439 -27.977 1.00 92.31 86 LYS A C 1
ATOM 716 O O . LYS A 1 86 ? 2.090 10.262 -26.766 1.00 92.31 86 LYS A O 1
ATOM 721 N N . ARG A 1 87 ? 1.734 9.567 -28.870 1.00 92.19 87 ARG A N 1
ATOM 722 C CA . ARG A 1 87 ? 1.203 8.257 -28.484 1.00 92.19 87 ARG A CA 1
ATOM 723 C C . ARG A 1 87 ? 2.358 7.350 -28.070 1.00 92.19 87 ARG A C 1
ATOM 725 O O . ARG A 1 87 ? 3.334 7.238 -28.805 1.00 92.19 87 ARG A O 1
ATOM 732 N N . VAL A 1 88 ? 2.201 6.675 -26.942 1.00 91.06 88 VAL A N 1
ATOM 733 C CA . VAL A 1 88 ? 3.154 5.697 -26.416 1.00 91.06 88 VAL A CA 1
ATOM 734 C C . VAL A 1 88 ? 2.788 4.319 -26.961 1.00 91.06 88 VAL A C 1
ATOM 736 O O . VAL A 1 88 ? 1.609 3.951 -26.965 1.00 91.06 88 VAL A O 1
ATOM 739 N N . SER A 1 89 ? 3.777 3.574 -27.464 1.00 90.62 89 SER A N 1
ATOM 740 C CA . SER A 1 89 ? 3.584 2.187 -27.910 1.00 90.62 89 SER A CA 1
ATOM 741 C C . SER A 1 89 ? 3.486 1.245 -26.702 1.00 90.62 89 SER A C 1
ATOM 743 O O . SER A 1 89 ? 4.214 1.449 -25.733 1.00 90.62 89 SER A O 1
ATOM 745 N N . PRO A 1 90 ? 2.639 0.201 -26.729 1.00 90.69 90 PRO A N 1
ATOM 746 C CA . PRO A 1 90 ? 2.642 -0.819 -25.680 1.00 90.69 90 PRO A CA 1
ATOM 747 C C . PRO A 1 90 ? 3.900 -1.702 -25.685 1.00 90.69 90 PRO A C 1
ATOM 749 O O . PRO A 1 90 ? 4.176 -2.338 -24.673 1.00 90.69 90 PRO A O 1
ATOM 752 N N . ASP A 1 91 ? 4.670 -1.743 -26.778 1.00 89.25 91 ASP A N 1
ATOM 753 C CA . ASP A 1 91 ? 5.825 -2.649 -26.936 1.00 89.25 91 ASP A CA 1
ATOM 754 C C . ASP A 1 91 ? 6.870 -2.489 -25.827 1.00 89.25 91 ASP A C 1
ATOM 756 O O . ASP A 1 91 ? 7.465 -3.464 -25.362 1.00 89.25 91 ASP A O 1
ATOM 760 N N . THR A 1 92 ? 7.061 -1.252 -25.369 1.00 88.25 92 THR A N 1
ATOM 761 C CA . THR A 1 92 ? 7.979 -0.937 -24.277 1.00 88.25 92 THR A CA 1
ATOM 762 C C . THR A 1 92 ? 7.507 -1.561 -22.969 1.00 88.25 92 THR A C 1
ATOM 764 O O . THR A 1 92 ? 8.293 -2.192 -22.276 1.00 88.25 92 THR A O 1
ATOM 767 N N . HIS A 1 93 ? 6.207 -1.473 -22.673 1.00 91.31 93 HIS A N 1
ATOM 768 C CA . HIS A 1 93 ? 5.624 -2.101 -21.488 1.00 91.31 93 HIS A CA 1
ATOM 769 C C . HIS A 1 93 ? 5.675 -3.630 -21.566 1.00 91.31 93 HIS A C 1
ATOM 771 O O . HIS A 1 93 ? 5.952 -4.288 -20.572 1.00 91.31 93 HIS A O 1
ATOM 777 N N . ILE A 1 94 ? 5.430 -4.200 -22.751 1.00 89.94 94 ILE A N 1
ATOM 778 C CA . ILE A 1 94 ? 5.516 -5.650 -22.972 1.00 89.94 94 ILE A CA 1
ATOM 779 C C . ILE A 1 94 ? 6.941 -6.136 -22.704 1.00 89.94 94 ILE A C 1
ATOM 781 O O . ILE A 1 94 ? 7.121 -7.128 -22.005 1.00 89.94 94 ILE A O 1
ATOM 785 N N . THR A 1 95 ? 7.947 -5.422 -23.213 1.00 91.88 95 THR A N 1
ATOM 786 C CA . THR A 1 95 ? 9.358 -5.723 -22.930 1.00 91.88 95 THR A CA 1
ATOM 787 C C . THR A 1 95 ? 9.642 -5.679 -21.429 1.00 91.88 95 THR A C 1
ATOM 789 O O . THR A 1 95 ? 10.237 -6.612 -20.897 1.00 91.88 95 THR A O 1
ATOM 792 N N . ASP A 1 96 ? 9.156 -4.655 -20.724 1.00 94.19 96 ASP A N 1
ATOM 793 C CA . ASP A 1 96 ? 9.339 -4.543 -19.274 1.00 94.19 96 ASP A CA 1
ATOM 794 C C . ASP A 1 96 ? 8.656 -5.706 -18.514 1.00 94.19 96 ASP A C 1
ATOM 796 O O . ASP A 1 96 ? 9.224 -6.237 -17.562 1.00 94.19 96 ASP A O 1
ATOM 800 N N . LEU A 1 97 ? 7.476 -6.167 -18.951 1.00 93.94 97 LEU A N 1
ATOM 801 C CA . LEU A 1 97 ? 6.789 -7.336 -18.373 1.00 93.94 97 LEU A CA 1
ATOM 802 C C . LEU A 1 97 ? 7.530 -8.657 -18.634 1.00 93.94 97 LEU A C 1
ATOM 804 O O . LEU A 1 97 ? 7.549 -9.543 -17.772 1.00 93.94 97 LEU A O 1
ATOM 808 N N . VAL A 1 98 ? 8.149 -8.803 -19.808 1.00 93.81 98 VAL A N 1
ATOM 809 C CA . VAL A 1 98 ? 9.032 -9.940 -20.109 1.00 93.81 98 VAL A CA 1
ATOM 810 C C . VAL A 1 98 ? 10.254 -9.898 -19.193 1.00 93.81 98 VAL A C 1
ATOM 812 O O . VAL A 1 98 ? 10.548 -10.891 -18.535 1.00 93.81 98 VAL A O 1
ATOM 815 N N . ASN A 1 99 ? 10.897 -8.736 -19.053 1.00 94.94 99 ASN A N 1
ATOM 816 C CA . ASN A 1 99 ? 12.037 -8.555 -18.152 1.00 94.94 99 ASN A CA 1
ATOM 817 C C . ASN A 1 99 ? 11.670 -8.853 -16.690 1.00 94.94 99 ASN A C 1
ATOM 819 O O . ASN A 1 99 ? 12.419 -9.527 -15.986 1.00 94.94 99 ASN A O 1
ATOM 823 N N . TYR A 1 100 ? 10.492 -8.409 -16.240 1.00 95.19 100 TYR A N 1
ATOM 824 C CA . TYR A 1 100 ? 9.949 -8.776 -14.934 1.00 95.19 100 TYR A CA 1
ATOM 825 C C . TYR A 1 100 ? 9.819 -10.298 -14.783 1.00 95.19 100 TYR A C 1
ATOM 827 O O . TYR A 1 100 ? 10.262 -10.856 -13.780 1.00 95.19 100 TYR A O 1
ATOM 835 N N . SER A 1 101 ? 9.272 -10.982 -15.793 1.00 93.94 101 SER A N 1
ATOM 836 C CA . SER A 1 101 ? 9.094 -12.440 -15.777 1.00 93.94 101 SER A CA 1
ATOM 837 C C . SER A 1 101 ? 10.424 -13.199 -15.678 1.00 93.94 101 SER A C 1
ATOM 839 O O . SER A 1 101 ? 10.488 -14.205 -14.975 1.00 93.94 101 SER A O 1
ATOM 841 N N . GLU A 1 102 ? 11.493 -12.695 -16.303 1.00 93.88 102 GLU A N 1
ATOM 842 C CA . GLU A 1 102 ? 12.856 -13.239 -16.169 1.00 93.88 102 GLU A CA 1
ATOM 843 C C . GLU A 1 102 ? 13.442 -13.020 -14.761 1.00 93.88 102 GLU A C 1
ATOM 845 O O . GLU A 1 102 ? 14.193 -13.857 -14.257 1.00 93.88 102 GLU A O 1
ATOM 850 N N . MET A 1 103 ? 13.085 -11.923 -14.081 1.00 92.56 103 MET A N 1
ATOM 851 C CA . MET A 1 103 ? 13.535 -11.639 -12.709 1.00 92.56 103 MET A CA 1
ATOM 852 C C . MET A 1 103 ? 12.839 -12.512 -11.660 1.00 92.56 103 MET A C 1
ATOM 854 O O . MET A 1 103 ? 13.488 -12.925 -10.695 1.00 92.56 103 MET A O 1
ATOM 858 N N . VAL A 1 104 ? 11.546 -12.810 -11.839 1.00 91.19 104 VAL A N 1
ATOM 859 C CA . VAL A 1 104 ? 10.691 -13.504 -10.853 1.00 91.19 104 VAL A CA 1
ATOM 860 C C . VAL A 1 104 ? 11.321 -14.772 -10.251 1.00 91.19 104 VAL A C 1
ATOM 862 O O . VAL A 1 104 ? 11.300 -14.882 -9.026 1.00 91.19 104 VAL A O 1
ATOM 865 N N . PRO A 1 105 ? 11.933 -15.702 -11.016 1.00 90.81 105 PRO A N 1
ATOM 866 C CA . PRO A 1 105 ? 12.547 -16.910 -10.453 1.00 90.81 105 PRO A CA 1
ATOM 867 C C . PRO A 1 105 ? 13.673 -16.657 -9.440 1.00 90.81 105 PRO A C 1
ATOM 869 O O . PRO A 1 105 ? 13.972 -17.530 -8.626 1.00 90.81 105 PRO A O 1
ATOM 872 N N . SER A 1 106 ? 14.313 -15.485 -9.493 1.00 90.56 106 SER A N 1
ATOM 873 C CA . SER A 1 106 ? 15.383 -15.092 -8.565 1.00 90.56 106 SER A CA 1
ATOM 874 C C . SER A 1 106 ? 14.863 -14.327 -7.343 1.00 90.56 106 SER A C 1
ATOM 876 O O . SER A 1 106 ? 15.563 -14.221 -6.327 1.00 90.56 106 SER A O 1
ATOM 878 N N . LEU A 1 107 ? 13.637 -13.801 -7.426 1.00 89.06 107 LEU A N 1
ATOM 879 C CA . LEU A 1 107 ? 12.971 -13.125 -6.321 1.00 89.06 107 LEU A CA 1
ATOM 880 C C . LEU A 1 107 ? 12.492 -14.155 -5.293 1.00 89.06 107 LEU A C 1
ATOM 882 O O . LEU A 1 107 ? 12.038 -15.249 -5.614 1.00 89.06 107 LEU A O 1
ATOM 886 N N . GLY A 1 108 ? 12.589 -13.793 -4.022 1.00 83.44 108 GLY A N 1
ATOM 887 C CA . GLY A 1 108 ? 12.090 -14.603 -2.917 1.00 83.44 108 GLY A CA 1
ATOM 888 C C . GLY A 1 108 ? 12.535 -14.021 -1.590 1.00 83.44 108 GLY A C 1
ATOM 889 O O . GLY A 1 108 ? 13.359 -13.103 -1.559 1.00 83.44 108 GLY A O 1
ATOM 890 N N . TYR A 1 109 ? 12.003 -14.550 -0.494 1.00 88.00 109 TYR A N 1
ATOM 891 C CA . TYR A 1 109 ? 12.328 -14.068 0.841 1.00 88.00 109 TYR A CA 1
ATOM 892 C C . TYR A 1 109 ? 13.356 -14.974 1.525 1.00 88.00 109 TYR A C 1
ATOM 894 O O . TYR A 1 109 ? 13.346 -16.198 1.381 1.00 88.00 109 TYR A O 1
ATOM 902 N N . HIS A 1 110 ? 14.256 -14.368 2.302 1.00 83.62 110 HIS A N 1
ATOM 903 C CA . HIS A 1 110 ? 15.132 -15.124 3.200 1.00 83.62 110 HIS A CA 1
ATOM 904 C C . HIS A 1 110 ? 14.363 -15.675 4.402 1.00 83.62 110 HIS A C 1
ATOM 906 O O . HIS A 1 110 ? 14.665 -16.766 4.877 1.00 83.62 110 HIS A O 1
ATOM 912 N N . ASN A 1 111 ? 13.378 -14.916 4.890 1.00 88.12 111 ASN A N 1
ATOM 913 C CA . ASN A 1 111 ? 12.506 -15.324 5.978 1.00 88.12 111 ASN A CA 1
ATOM 914 C C . ASN A 1 111 ? 11.299 -16.108 5.425 1.00 88.12 111 ASN A C 1
ATOM 916 O O . ASN A 1 111 ? 10.456 -15.502 4.760 1.00 88.12 111 ASN A O 1
ATOM 920 N N . PRO A 1 112 ? 11.156 -17.411 5.736 1.00 87.50 112 PRO A N 1
ATOM 921 C CA . PRO A 1 112 ? 10.040 -18.222 5.253 1.00 87.50 112 PRO A CA 1
ATOM 922 C C . PRO A 1 112 ? 8.659 -17.731 5.706 1.00 87.50 112 PRO A C 1
ATOM 924 O O . PRO A 1 112 ? 7.668 -18.055 5.056 1.00 87.50 112 PRO A O 1
ATOM 927 N N . SER A 1 113 ? 8.558 -16.952 6.795 1.00 91.38 113 SER A N 1
ATOM 928 C CA . SER A 1 113 ? 7.260 -16.421 7.235 1.00 91.38 113 SER A CA 1
ATOM 929 C C . SER A 1 113 ? 6.661 -15.425 6.236 1.00 91.38 113 SER A C 1
ATOM 931 O O . SER A 1 113 ? 5.440 -15.293 6.175 1.00 91.38 113 SER A O 1
ATOM 933 N N . LEU A 1 114 ? 7.495 -14.790 5.402 1.00 94.12 114 LEU A N 1
ATOM 934 C CA . LEU A 1 114 ? 7.061 -13.868 4.349 1.00 94.12 114 LEU A CA 1
ATOM 935 C C . LEU A 1 114 ? 6.465 -14.593 3.133 1.00 94.12 114 LEU A C 1
ATOM 937 O O . LEU A 1 114 ? 5.582 -14.041 2.480 1.00 94.12 114 LEU A O 1
ATOM 941 N N . ASP A 1 115 ? 6.888 -15.832 2.867 1.00 92.81 115 ASP A N 1
ATOM 942 C CA . ASP A 1 115 ? 6.331 -16.685 1.804 1.00 92.81 115 ASP A CA 1
ATOM 943 C C . ASP A 1 115 ? 4.993 -17.334 2.203 1.00 92.81 115 ASP A C 1
ATOM 945 O O . ASP A 1 115 ? 4.303 -17.926 1.368 1.00 92.81 115 ASP A O 1
ATOM 949 N N . ARG A 1 116 ? 4.604 -17.242 3.481 1.00 95.00 116 ARG A N 1
ATOM 950 C CA . ARG A 1 116 ? 3.406 -17.906 3.996 1.00 95.00 116 ARG A CA 1
ATOM 951 C C . ARG A 1 116 ? 2.132 -17.329 3.356 1.00 95.00 116 ARG A C 1
ATOM 953 O O . ARG A 1 116 ? 1.935 -16.114 3.428 1.00 95.00 116 ARG A O 1
ATOM 960 N N . PRO A 1 117 ? 1.235 -18.174 2.812 1.00 97.12 117 PRO A N 1
ATOM 961 C CA . PRO A 1 117 ? -0.061 -17.737 2.301 1.00 97.12 117 PRO A CA 1
ATOM 962 C C . PRO A 1 117 ? -0.936 -17.143 3.414 1.00 97.12 117 PRO A C 1
ATOM 964 O O . PRO A 1 117 ? -1.154 -17.784 4.446 1.00 97.12 117 PRO A O 1
ATOM 967 N N . VAL A 1 118 ? -1.457 -15.935 3.202 1.00 97.19 118 VAL A N 1
ATOM 968 C CA . VAL A 1 118 ? -2.365 -15.244 4.128 1.00 97.19 118 VAL A CA 1
ATOM 969 C C . VAL A 1 118 ? -3.572 -14.670 3.393 1.00 97.19 118 VAL A C 1
ATOM 971 O O . VAL A 1 118 ? -3.500 -14.311 2.217 1.00 97.19 118 VAL A O 1
ATOM 974 N N . MET A 1 119 ? -4.689 -14.560 4.111 1.00 96.12 119 MET A N 1
ATOM 975 C CA . MET A 1 119 ? -5.855 -13.802 3.669 1.00 96.12 119 MET A CA 1
ATOM 976 C C . MET A 1 119 ? -5.813 -12.414 4.298 1.00 96.12 119 MET A C 1
ATOM 978 O O . MET A 1 119 ? -5.624 -12.276 5.508 1.00 96.12 119 MET A O 1
ATOM 982 N N . ARG A 1 120 ? -6.041 -11.389 3.480 1.00 95.06 120 ARG A N 1
ATOM 983 C CA . ARG A 1 120 ? -6.200 -10.009 3.929 1.00 95.06 120 ARG A CA 1
ATOM 984 C C . ARG A 1 120 ? -7.343 -9.353 3.165 1.00 95.06 120 ARG A C 1
ATOM 986 O O . ARG A 1 120 ? -7.583 -9.683 2.004 1.00 95.06 120 ARG A O 1
ATOM 993 N N . HIS A 1 121 ? -8.053 -8.445 3.826 1.00 95.69 121 HIS A N 1
ATOM 994 C CA . HIS A 1 121 ? -9.096 -7.665 3.175 1.00 95.69 121 HIS A CA 1
ATOM 995 C C . HIS A 1 121 ? -8.485 -6.806 2.046 1.00 95.69 121 HIS A C 1
ATOM 997 O O . HIS A 1 121 ? -7.499 -6.114 2.310 1.00 95.69 121 HIS A O 1
ATOM 1003 N N . PRO A 1 122 ? -9.026 -6.845 0.814 1.00 92.94 122 PRO A N 1
ATOM 1004 C CA . PRO A 1 122 ? -8.423 -6.172 -0.340 1.00 92.94 122 PRO A CA 1
ATOM 1005 C C . PRO A 1 122 ? -8.545 -4.643 -0.273 1.00 92.94 122 PRO A C 1
ATOM 1007 O O . PRO A 1 122 ? -7.662 -3.944 -0.755 1.00 92.94 122 PRO A O 1
ATOM 1010 N N . ASP A 1 123 ? -9.604 -4.133 0.360 1.00 94.06 123 ASP A N 1
ATOM 1011 C CA . ASP A 1 123 ? -9.875 -2.697 0.481 1.00 94.06 123 ASP A CA 1
ATOM 1012 C C . ASP A 1 123 ? -10.369 -2.331 1.891 1.00 94.06 123 ASP A C 1
ATOM 1014 O O . ASP A 1 123 ? -11.561 -2.145 2.148 1.00 94.06 123 ASP A O 1
ATOM 1018 N N . LEU A 1 124 ? -9.462 -2.381 2.872 1.00 94.25 124 LEU A N 1
ATOM 1019 C CA . LEU A 1 124 ? -9.803 -2.150 4.280 1.00 94.25 124 LEU A CA 1
ATOM 1020 C C . LEU A 1 124 ? -9.946 -0.649 4.580 1.00 94.25 124 LEU A C 1
ATOM 1022 O O . LEU A 1 124 ? -9.053 -0.022 5.153 1.00 94.25 124 LEU A O 1
ATOM 1026 N N . GLN A 1 125 ? -11.086 -0.086 4.189 1.00 93.62 125 GLN A N 1
ATOM 1027 C CA . GLN A 1 125 ? -11.472 1.301 4.445 1.00 93.62 125 GLN A CA 1
ATOM 1028 C C . GLN A 1 125 ? -12.650 1.405 5.433 1.00 93.62 125 GLN A C 1
ATOM 1030 O O . GLN A 1 125 ? -13.410 0.445 5.578 1.00 93.62 125 GLN A O 1
ATOM 1035 N N . PRO A 1 126 ? -12.861 2.558 6.103 1.00 94.56 126 PRO A N 1
ATOM 1036 C CA . PRO A 1 126 ? -13.932 2.722 7.090 1.00 94.56 126 PRO A CA 1
ATOM 1037 C C . PRO A 1 126 ? -15.339 2.380 6.576 1.00 94.56 126 PRO A C 1
ATOM 1039 O O . PRO A 1 126 ? -16.165 1.887 7.336 1.00 94.56 126 PRO A O 1
ATOM 1042 N N . ASN A 1 127 ? -15.630 2.584 5.292 1.00 94.62 127 ASN A N 1
ATOM 1043 C CA . ASN A 1 127 ? -16.949 2.258 4.738 1.00 94.62 127 ASN A CA 1
ATOM 1044 C C . ASN A 1 127 ? -17.191 0.747 4.578 1.00 94.62 127 ASN A C 1
ATOM 1046 O O . ASN A 1 127 ? -18.340 0.313 4.534 1.00 94.62 127 ASN A O 1
ATOM 1050 N N . ASN A 1 128 ? -16.120 -0.051 4.574 1.00 96.38 128 ASN A N 1
ATOM 1051 C CA . ASN A 1 128 ? -16.170 -1.509 4.469 1.00 96.38 128 ASN A CA 1
ATOM 1052 C C . ASN A 1 128 ? -16.163 -2.209 5.840 1.00 96.38 128 ASN A C 1
ATOM 1054 O O . 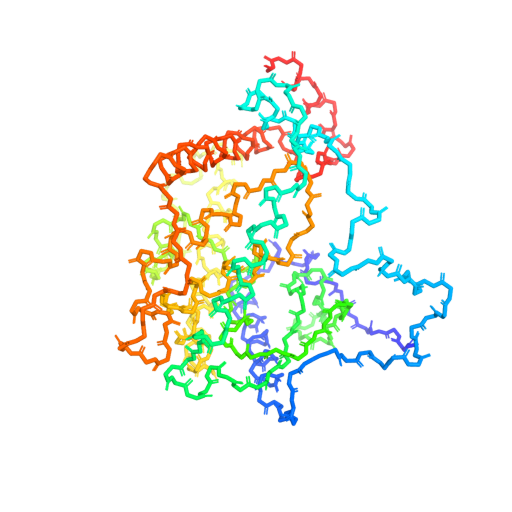ASN A 1 128 ? -16.172 -3.439 5.913 1.00 96.38 128 ASN A O 1
ATOM 1058 N N . ILE A 1 129 ? -16.174 -1.440 6.935 1.00 97.38 129 ILE A N 1
ATOM 1059 C CA . ILE A 1 129 ? -16.206 -1.937 8.313 1.00 97.38 129 ILE A CA 1
ATOM 1060 C C . ILE A 1 129 ? -17.554 -1.561 8.927 1.00 97.38 129 ILE A C 1
ATOM 1062 O O . ILE A 1 129 ? -17.847 -0.381 9.096 1.00 97.38 129 ILE A O 1
ATOM 1066 N N . LEU A 1 130 ? -18.371 -2.549 9.286 1.00 97.56 130 LEU A N 1
ATOM 1067 C CA . LEU A 1 130 ? -19.654 -2.326 9.951 1.00 97.56 130 LEU A CA 1
ATOM 1068 C C . LEU A 1 130 ? -19.482 -2.367 11.468 1.00 97.56 130 LEU A C 1
ATOM 1070 O O . LEU A 1 130 ? -18.819 -3.262 11.998 1.00 97.56 130 LEU A O 1
ATOM 1074 N N . VAL A 1 131 ? -20.094 -1.407 12.163 1.00 97.31 131 VAL A N 1
ATOM 1075 C CA . VAL A 1 131 ? -20.058 -1.302 13.624 1.00 97.31 131 VAL A CA 1
ATOM 1076 C C . VAL A 1 131 ? -21.451 -1.202 14.241 1.00 97.31 131 VAL A C 1
ATOM 1078 O O . VAL A 1 131 ? -22.354 -0.559 13.699 1.00 97.31 131 VAL A O 1
ATOM 1081 N N . SER A 1 132 ? -21.618 -1.809 15.414 1.00 96.31 132 SER A N 1
ATOM 1082 C CA . SER A 1 132 ? -22.813 -1.664 16.248 1.00 96.31 132 SER A CA 1
ATOM 1083 C C . SER A 1 132 ? -22.884 -0.284 16.920 1.00 96.31 132 SER A C 1
ATOM 1085 O O . SER A 1 132 ? -21.953 0.525 16.859 1.00 96.31 132 SER A O 1
ATOM 1087 N N . ASP A 1 133 ? -23.973 -0.012 17.639 1.00 92.75 133 ASP A N 1
ATOM 1088 C CA . ASP A 1 133 ? -24.107 1.203 18.458 1.00 92.75 133 ASP A CA 1
ATOM 1089 C C . ASP A 1 133 ? -23.173 1.229 19.674 1.00 92.75 133 ASP A C 1
ATOM 1091 O O . ASP A 1 133 ? -22.887 2.292 20.215 1.00 92.75 133 ASP A O 1
ATOM 1095 N N . SER A 1 134 ? -22.640 0.072 20.074 1.00 94.00 134 SER A N 1
ATOM 1096 C CA . SER A 1 134 ? -21.642 -0.052 21.139 1.00 94.00 134 SER A CA 1
ATOM 1097 C C . SER A 1 134 ? -20.197 -0.021 20.621 1.00 94.00 134 SER A C 1
ATOM 1099 O O . SER A 1 134 ? -19.271 -0.344 21.374 1.00 94.00 134 SER A O 1
ATOM 1101 N N . ASN A 1 135 ? -19.984 0.362 19.355 1.00 94.88 135 ASN A N 1
ATOM 1102 C CA . ASN A 1 135 ? -18.678 0.386 18.688 1.00 94.88 135 ASN A CA 1
ATOM 1103 C C . ASN A 1 135 ? -17.987 -0.994 18.681 1.00 94.88 135 ASN A C 1
ATOM 1105 O O . ASN A 1 135 ? -16.787 -1.093 18.948 1.00 94.88 135 ASN A O 1
ATOM 1109 N N . GLU A 1 136 ? -18.753 -2.059 18.431 1.00 97.06 136 GLU A N 1
ATOM 1110 C CA . GLU A 1 136 ? -18.226 -3.399 18.133 1.00 97.06 136 GLU A CA 1
ATOM 1111 C C . GLU A 1 136 ? -18.261 -3.630 16.622 1.00 97.06 136 GLU A C 1
ATOM 1113 O O . GLU A 1 136 ? -19.278 -3.334 15.996 1.00 97.06 136 GLU A O 1
ATOM 1118 N N . ILE A 1 137 ? -17.189 -4.166 16.037 1.00 97.25 137 ILE A N 1
ATOM 1119 C CA . ILE A 1 137 ? -17.156 -4.543 14.621 1.00 97.25 137 ILE A CA 1
ATOM 1120 C C . ILE A 1 137 ? -18.062 -5.757 14.422 1.00 97.25 137 ILE A C 1
ATOM 1122 O O . ILE A 1 137 ? -17.782 -6.847 14.923 1.00 97.25 137 ILE A O 1
ATOM 1126 N N . THR A 1 138 ? -19.144 -5.568 13.673 1.00 96.44 138 THR A N 1
ATOM 1127 C CA . THR A 1 138 ? -20.135 -6.609 13.373 1.00 96.44 138 THR A CA 1
ATOM 1128 C C . THR A 1 138 ? -19.827 -7.343 12.074 1.00 96.44 138 THR A C 1
ATOM 1130 O O . THR A 1 138 ? -20.246 -8.487 11.903 1.00 96.44 138 THR A O 1
ATOM 1133 N N . GLY A 1 139 ? -19.060 -6.729 11.169 1.00 95.38 139 GLY A N 1
ATOM 1134 C CA . GLY A 1 139 ? -18.632 -7.391 9.948 1.00 95.38 139 GLY A CA 1
ATOM 1135 C C . GLY A 1 139 ? -17.749 -6.547 9.040 1.00 95.38 139 GLY A C 1
ATOM 1136 O O . GLY A 1 139 ? -17.665 -5.328 9.172 1.00 95.38 139 GLY A O 1
ATOM 1137 N N . LEU A 1 140 ? -17.103 -7.239 8.104 1.00 96.44 140 LEU A N 1
ATOM 1138 C CA . LEU A 1 140 ? -16.314 -6.661 7.019 1.00 96.44 140 LEU A CA 1
ATOM 1139 C C . LEU A 1 140 ? -16.997 -7.013 5.698 1.00 96.44 140 LEU A C 1
ATOM 1141 O O . LEU A 1 140 ? -17.332 -8.183 5.478 1.00 96.44 140 LEU A O 1
ATOM 1145 N N . ILE A 1 141 ? -17.209 -6.023 4.841 1.00 95.88 141 ILE A N 1
ATOM 1146 C CA . ILE A 1 141 ? -17.869 -6.178 3.539 1.00 95.88 141 ILE A CA 1
ATOM 1147 C C . ILE A 1 141 ? -16.918 -5.813 2.406 1.00 95.88 141 ILE A C 1
ATOM 1149 O O . ILE A 1 141 ? -15.855 -5.269 2.642 1.00 95.88 141 ILE A O 1
ATOM 1153 N N . ASP A 1 142 ? -17.347 -6.071 1.175 1.00 94.31 142 ASP A N 1
ATOM 1154 C CA . ASP A 1 142 ? -16.587 -5.743 -0.032 1.00 94.31 142 ASP A CA 1
ATOM 1155 C C . ASP A 1 142 ? -15.293 -6.559 -0.217 1.00 94.31 142 ASP A C 1
ATOM 1157 O O . ASP A 1 142 ? -14.221 -6.075 -0.565 1.00 94.31 142 ASP A O 1
ATOM 1161 N N . TRP A 1 143 ? -15.426 -7.875 -0.039 1.00 93.38 143 TRP A N 1
ATOM 1162 C CA . TRP A 1 143 ? -14.365 -8.862 -0.273 1.00 93.38 143 TRP A CA 1
ATOM 1163 C C . TRP A 1 143 ? -14.081 -9.143 -1.757 1.00 93.38 143 TRP A C 1
ATOM 1165 O O . TRP A 1 143 ? -13.397 -10.119 -2.084 1.00 93.38 143 TRP A O 1
ATOM 1175 N N . GLN A 1 144 ? -14.635 -8.349 -2.678 1.00 88.62 144 GLN A N 1
ATOM 1176 C CA . GLN A 1 144 ? -14.362 -8.524 -4.101 1.00 88.62 144 GLN A CA 1
ATOM 1177 C C . GLN A 1 144 ? -12.863 -8.355 -4.374 1.00 88.62 144 GLN A C 1
ATOM 1179 O O . GLN A 1 144 ? -12.193 -7.548 -3.742 1.00 88.62 144 GLN A O 1
ATOM 1184 N N . HIS A 1 145 ? -12.323 -9.154 -5.295 1.00 86.44 145 HIS A N 1
ATOM 1185 C CA . HIS A 1 145 ? -10.887 -9.192 -5.612 1.00 86.44 145 HIS A CA 1
ATOM 1186 C C . HIS A 1 145 ? -9.971 -9.706 -4.489 1.00 86.44 145 HIS A C 1
ATOM 1188 O O . HIS A 1 145 ? -8.754 -9.715 -4.667 1.00 86.44 145 HIS A O 1
ATOM 1194 N N . CYS A 1 146 ? -10.515 -10.201 -3.370 1.00 93.00 146 CYS A N 1
ATOM 1195 C CA . CYS A 1 146 ? -9.700 -10.866 -2.360 1.00 93.00 146 CYS A CA 1
ATOM 1196 C C . CYS A 1 146 ? -8.998 -12.102 -2.953 1.00 93.00 146 CYS A C 1
ATOM 1198 O O . CYS A 1 146 ? -9.595 -12.909 -3.675 1.00 93.00 146 CYS A O 1
ATOM 1200 N N . ALA A 1 147 ? -7.721 -12.252 -2.614 1.00 93.75 147 ALA A N 1
ATOM 1201 C CA . ALA A 1 147 ? -6.885 -13.381 -2.981 1.00 93.75 147 ALA A CA 1
ATOM 1202 C C . ALA A 1 147 ? -6.057 -13.821 -1.771 1.00 93.75 147 ALA A C 1
ATOM 1204 O O . ALA A 1 147 ? -5.785 -13.029 -0.866 1.00 93.75 147 ALA A O 1
ATOM 1205 N N . ILE A 1 148 ? -5.637 -15.084 -1.773 1.00 96.81 148 ILE A N 1
ATOM 1206 C CA . ILE A 1 148 ? -4.615 -15.560 -0.843 1.00 96.81 148 ILE A CA 1
ATOM 1207 C C . ILE A 1 148 ? -3.261 -15.252 -1.461 1.00 96.81 148 ILE A C 1
ATOM 1209 O O . ILE A 1 148 ? -2.973 -15.698 -2.569 1.00 96.81 148 ILE A O 1
ATOM 1213 N N . LEU A 1 149 ? -2.425 -14.502 -0.761 1.00 95.44 149 LEU A N 1
ATOM 1214 C CA . LEU A 1 149 ? -1.110 -14.094 -1.249 1.00 95.44 149 LEU A CA 1
ATOM 1215 C C . LEU A 1 149 ? -0.065 -14.274 -0.141 1.00 95.44 149 LEU A C 1
ATOM 1217 O O . LEU A 1 149 ? -0.438 -14.352 1.032 1.00 95.44 149 LEU A O 1
ATOM 1221 N N . PRO A 1 150 ? 1.234 -14.348 -0.476 1.00 95.81 150 PRO A N 1
ATOM 1222 C CA . PRO A 1 150 ? 2.287 -14.363 0.533 1.00 95.81 150 PRO A CA 1
ATOM 1223 C C . PRO A 1 150 ? 2.226 -13.125 1.437 1.00 95.81 150 PRO A C 1
ATOM 1225 O O . PRO A 1 150 ? 1.935 -12.022 0.961 1.00 95.81 150 PRO A O 1
ATOM 1228 N N . LEU A 1 151 ? 2.550 -13.279 2.724 1.00 96.81 151 LEU A N 1
ATOM 1229 C CA . LEU A 1 151 ? 2.591 -12.169 3.685 1.00 96.81 151 LEU A CA 1
ATOM 1230 C C . LEU A 1 151 ? 3.458 -11.005 3.183 1.00 96.81 151 LEU A C 1
ATOM 1232 O O . LEU A 1 151 ? 3.034 -9.855 3.262 1.00 96.81 151 LEU A O 1
ATOM 1236 N N . GLY A 1 152 ? 4.625 -11.296 2.606 1.00 95.56 152 GLY A N 1
ATOM 1237 C CA . GLY A 1 152 ? 5.528 -10.284 2.053 1.00 95.56 152 GLY A CA 1
ATOM 1238 C C . GLY A 1 152 ? 5.001 -9.560 0.807 1.00 95.56 152 GLY A C 1
ATOM 1239 O O . GLY A 1 152 ? 5.667 -8.662 0.308 1.00 95.56 152 GLY A O 1
ATOM 1240 N N . ILE A 1 153 ? 3.841 -9.936 0.266 1.00 94.50 153 ILE A N 1
ATOM 1241 C CA . ILE A 1 153 ? 3.179 -9.193 -0.814 1.00 94.50 153 ILE A CA 1
ATOM 1242 C C . ILE A 1 153 ? 2.066 -8.308 -0.252 1.00 94.50 153 ILE A C 1
ATOM 1244 O O . ILE A 1 153 ? 1.923 -7.168 -0.679 1.00 94.50 153 ILE A O 1
ATOM 1248 N N . VAL A 1 154 ? 1.306 -8.779 0.739 1.00 94.81 154 VAL A N 1
ATOM 1249 C CA . VAL A 1 154 ? 0.122 -8.050 1.241 1.00 94.81 154 VAL A CA 1
ATOM 1250 C C . VAL A 1 154 ? 0.365 -7.190 2.481 1.00 94.81 154 VAL A C 1
ATOM 1252 O O . VAL A 1 154 ? -0.526 -6.424 2.860 1.00 94.81 154 VAL A O 1
ATOM 1255 N N . ALA A 1 155 ? 1.522 -7.332 3.134 1.00 95.62 155 ALA A N 1
ATOM 1256 C CA . ALA A 1 155 ? 1.874 -6.590 4.341 1.00 95.62 155 ALA A CA 1
ATOM 1257 C C . ALA A 1 155 ? 1.954 -5.084 4.066 1.00 95.62 155 ALA A C 1
ATOM 1259 O O . ALA A 1 155 ? 2.861 -4.620 3.387 1.00 95.62 155 ALA A O 1
ATOM 1260 N N . ALA A 1 156 ? 1.014 -4.310 4.597 1.00 94.88 156 ALA A N 1
ATOM 1261 C CA . ALA A 1 156 ? 1.000 -2.858 4.448 1.00 94.88 156 ALA A CA 1
ATOM 1262 C C . ALA A 1 156 ? 0.093 -2.226 5.506 1.00 94.88 156 ALA A C 1
ATOM 1264 O O . ALA A 1 156 ? -0.810 -2.876 6.041 1.00 94.88 156 ALA A O 1
ATOM 1265 N N . ILE A 1 157 ? 0.261 -0.931 5.753 1.00 96.25 157 ILE A N 1
ATOM 1266 C CA . ILE A 1 157 ? -0.751 -0.136 6.456 1.00 96.25 157 ILE A CA 1
ATOM 1267 C C . ILE A 1 157 ? -1.817 0.282 5.422 1.00 96.25 157 ILE A C 1
ATOM 1269 O O . ILE A 1 157 ? -1.442 0.855 4.399 1.00 96.25 157 ILE A O 1
ATOM 1273 N N . PRO A 1 158 ? -3.124 0.002 5.622 1.00 95.19 158 PRO A N 1
ATOM 1274 C CA . PRO A 1 158 ? -4.166 0.386 4.672 1.00 95.19 158 PRO A CA 1
ATOM 1275 C C . PRO A 1 158 ? -4.190 1.890 4.417 1.00 95.19 158 PRO A C 1
ATOM 1277 O O . PRO A 1 158 ? -3.927 2.681 5.324 1.00 95.19 158 PRO A O 1
ATOM 1280 N N . ALA A 1 159 ? -4.593 2.285 3.207 1.00 90.88 159 ALA A N 1
ATOM 1281 C CA . ALA A 1 159 ? -4.585 3.675 2.747 1.00 90.88 159 ALA A CA 1
ATOM 1282 C C . ALA A 1 159 ? -5.291 4.655 3.707 1.00 90.88 159 ALA A C 1
ATOM 1284 O O . ALA A 1 159 ? -4.801 5.759 3.929 1.00 90.88 159 ALA A O 1
ATOM 1285 N N . HIS A 1 160 ? -6.400 4.237 4.326 1.00 90.75 160 HIS A N 1
ATOM 1286 C CA . HIS A 1 160 ? -7.168 5.064 5.268 1.00 90.75 160 HIS A CA 1
ATOM 1287 C C . HIS A 1 160 ? -6.606 5.101 6.696 1.00 90.75 160 HIS A C 1
ATOM 1289 O O . HIS A 1 160 ? -7.061 5.911 7.510 1.00 90.75 160 HIS A O 1
ATOM 1295 N N . PHE A 1 161 ? -5.634 4.242 7.009 1.00 94.25 161 PHE A N 1
ATOM 1296 C CA . PHE A 1 161 ? -4.966 4.194 8.309 1.00 94.25 161 PHE A CA 1
ATOM 1297 C C . PHE A 1 161 ? -3.486 4.589 8.241 1.00 94.25 161 PHE A C 1
ATOM 1299 O O . PHE A 1 161 ? -2.831 4.635 9.276 1.00 94.25 161 PHE A O 1
ATOM 1306 N N . GLN A 1 162 ? -2.951 4.882 7.053 1.00 93.75 162 GLN A N 1
ATOM 1307 C CA . GLN A 1 162 ? -1.574 5.336 6.861 1.00 93.75 162 GLN A CA 1
ATOM 1308 C C . GLN A 1 162 ? -1.468 6.867 6.761 1.00 93.75 162 GLN A C 1
ATOM 1310 O O . GLN A 1 162 ? -2.463 7.564 6.571 1.00 93.75 162 GLN A O 1
ATOM 1315 N N . ASN A 1 163 ? -0.245 7.378 6.917 1.00 93.94 163 ASN A N 1
ATOM 1316 C CA . ASN A 1 163 ? 0.096 8.794 6.792 1.00 93.94 163 ASN A CA 1
ATOM 1317 C C . ASN A 1 163 ? 1.550 8.957 6.294 1.00 93.94 163 ASN A C 1
ATOM 1319 O O . ASN A 1 163 ? 2.329 9.721 6.857 1.00 93.94 163 ASN A O 1
ATOM 1323 N N . TYR A 1 164 ? 1.944 8.160 5.298 1.00 89.00 164 TYR A N 1
ATOM 1324 C CA . TYR A 1 164 ? 3.240 8.264 4.626 1.00 89.00 164 TYR A CA 1
ATOM 1325 C C . TYR A 1 164 ? 3.393 9.640 3.960 1.00 89.00 164 TYR A C 1
ATOM 1327 O O . TYR A 1 164 ? 2.406 10.248 3.545 1.00 89.00 164 TYR A O 1
ATOM 1335 N N . GLY A 1 165 ? 4.624 10.150 3.892 1.00 86.31 165 GLY A N 1
ATOM 1336 C CA . GLY A 1 165 ? 4.928 11.527 3.495 1.00 86.31 165 GLY A CA 1
ATOM 1337 C C . GLY A 1 165 ? 4.924 12.532 4.655 1.00 86.31 165 GLY A C 1
ATOM 1338 O O . GLY A 1 165 ? 5.425 13.644 4.496 1.00 86.31 165 GLY A O 1
ATOM 1339 N N . ASP A 1 166 ? 4.415 12.158 5.835 1.00 90.62 166 ASP A N 1
ATOM 1340 C CA . ASP A 1 166 ? 4.564 12.937 7.067 1.00 90.62 166 ASP A CA 1
ATOM 1341 C C . ASP A 1 166 ? 5.803 12.464 7.858 1.00 90.62 166 ASP A C 1
ATOM 1343 O O . ASP A 1 166 ? 5.807 11.339 8.372 1.00 90.62 166 ASP A O 1
ATOM 1347 N N . PRO A 1 167 ? 6.837 13.312 8.043 1.00 91.56 167 PRO A N 1
ATOM 1348 C CA . PRO A 1 167 ? 8.091 12.897 8.679 1.00 91.56 167 PRO A CA 1
ATOM 1349 C C . PRO A 1 167 ? 7.945 12.395 10.122 1.00 91.56 167 PRO A C 1
ATOM 1351 O O . PRO A 1 167 ? 8.779 11.633 10.607 1.00 91.56 167 PRO A O 1
ATOM 1354 N N . GLU A 1 168 ? 6.921 12.841 10.856 1.00 93.12 168 GLU A N 1
ATOM 1355 C CA . GLU A 1 168 ? 6.675 12.353 12.217 1.00 93.12 168 GLU A CA 1
ATOM 1356 C C . GLU A 1 168 ? 6.078 10.945 12.220 1.00 93.12 168 GLU A C 1
ATOM 1358 O O . GLU A 1 168 ? 6.493 10.110 13.030 1.00 93.12 168 GLU A O 1
ATOM 1363 N N . SER A 1 169 ? 5.151 10.682 11.299 1.00 94.12 169 SER A N 1
ATOM 1364 C CA . SER A 1 169 ? 4.516 9.377 11.110 1.00 94.12 169 SER A CA 1
ATOM 1365 C C . SER A 1 169 ? 5.522 8.334 10.631 1.00 94.12 169 SER A C 1
ATOM 1367 O O . SER A 1 169 ? 5.588 7.254 11.209 1.00 94.12 169 SER A O 1
ATOM 1369 N N . GLU A 1 170 ? 6.376 8.675 9.661 1.00 91.62 170 GLU A N 1
ATOM 1370 C CA . GLU A 1 170 ? 7.414 7.767 9.143 1.00 91.62 170 GLU A CA 1
ATOM 1371 C C . GLU A 1 170 ? 8.455 7.378 10.198 1.00 91.62 170 GLU A C 1
ATOM 1373 O O . GLU A 1 170 ? 8.941 6.248 10.222 1.00 91.62 170 GLU A O 1
ATOM 1378 N N . LEU A 1 171 ? 8.761 8.292 11.123 1.00 93.88 171 LEU A N 1
ATOM 1379 C CA . LEU A 1 171 ? 9.626 8.016 12.272 1.00 93.88 171 LEU A CA 1
ATOM 1380 C C . LEU A 1 171 ? 8.897 7.290 13.413 1.00 93.88 171 LEU A C 1
ATOM 1382 O O . LEU A 1 171 ? 9.505 7.054 14.460 1.00 93.88 171 LEU A O 1
ATOM 1386 N N . LEU A 1 172 ? 7.605 6.978 13.246 1.00 94.56 172 LEU A N 1
ATOM 1387 C CA . LEU A 1 172 ? 6.721 6.425 14.272 1.00 94.56 172 LEU A CA 1
ATOM 1388 C C . LEU A 1 172 ? 6.840 7.186 15.601 1.00 94.56 172 LEU A C 1
ATOM 1390 O O . LEU A 1 172 ? 6.841 6.593 16.684 1.00 94.56 172 LEU A O 1
ATOM 1394 N N . LYS A 1 173 ? 6.967 8.518 15.532 1.00 94.12 173 LYS A N 1
ATOM 1395 C CA . LYS A 1 173 ? 6.992 9.357 16.732 1.00 94.12 173 LYS A CA 1
ATOM 1396 C C . LYS A 1 173 ? 5.630 9.283 17.399 1.00 94.12 173 LYS A C 1
ATOM 1398 O O . LYS A 1 173 ? 4.606 9.435 16.740 1.00 94.12 173 LYS A O 1
ATOM 1403 N N . GLN A 1 174 ? 5.625 9.083 18.715 1.00 93.12 174 GLN A N 1
ATOM 1404 C CA . GLN A 1 174 ? 4.387 9.101 19.482 1.00 93.12 174 GLN A CA 1
ATOM 1405 C C . GLN A 1 174 ? 3.703 10.470 19.314 1.00 93.12 174 GLN A C 1
ATOM 1407 O O . GLN A 1 174 ? 4.291 11.482 19.712 1.00 93.12 174 GLN A O 1
ATOM 1412 N N . PRO A 1 175 ? 2.482 10.525 18.752 1.00 90.25 175 PRO A N 1
ATOM 1413 C CA . PRO A 1 175 ? 1.798 11.788 18.528 1.00 90.25 175 PRO A CA 1
ATOM 1414 C C . PRO A 1 175 ? 1.443 12.457 19.855 1.00 90.25 175 PRO A C 1
ATOM 1416 O O . PRO A 1 175 ? 1.026 11.797 20.814 1.00 90.25 175 PRO A O 1
ATOM 1419 N N . GLN A 1 176 ? 1.585 13.780 19.914 1.00 84.81 176 GLN A N 1
ATOM 1420 C CA . GLN A 1 176 ? 1.036 14.555 21.025 1.00 84.81 176 GLN A CA 1
ATOM 1421 C C . GLN A 1 176 ? -0.487 14.475 20.967 1.00 84.81 176 GLN A C 1
ATOM 1423 O O . GLN A 1 176 ? -1.036 14.605 19.884 1.00 84.81 176 GLN A O 1
ATOM 1428 N N . LEU A 1 177 ? -1.160 14.277 22.105 1.00 78.25 177 LEU A N 1
ATOM 1429 C CA . LEU A 1 177 ? -2.630 14.188 22.174 1.00 78.25 177 LEU A CA 1
ATOM 1430 C C . LEU A 1 177 ? -3.317 15.556 22.292 1.00 78.25 177 LEU A C 1
ATOM 1432 O O . LEU A 1 177 ? -4.514 15.669 22.049 1.00 78.25 177 LEU A O 1
ATOM 1436 N N . ASN A 1 178 ? -2.569 16.591 22.675 1.00 82.56 178 ASN A N 1
ATOM 1437 C CA . ASN A 1 178 ? -3.097 17.942 22.818 1.00 82.56 178 ASN A CA 1
ATOM 1438 C C . ASN A 1 178 ? -2.960 18.704 21.498 1.00 82.56 178 ASN A C 1
ATOM 1440 O O . ASN A 1 178 ? -1.968 18.551 20.783 1.00 82.56 178 ASN A O 1
ATOM 1444 N N . LEU A 1 179 ? -3.944 19.551 21.204 1.00 84.00 179 LEU A N 1
ATOM 1445 C CA . LEU A 1 179 ? -3.873 20.480 20.080 1.00 84.00 179 LEU A CA 1
ATOM 1446 C C . LEU A 1 179 ? -2.857 21.606 20.371 1.00 84.00 179 LEU A C 1
ATOM 1448 O O . LEU A 1 179 ? -2.586 21.898 21.541 1.00 84.00 179 LEU A O 1
ATOM 1452 N N . PRO A 1 180 ? -2.290 22.251 19.333 1.00 84.75 180 PRO A N 1
ATOM 1453 C CA . PRO A 1 180 ? -1.394 23.392 19.505 1.00 84.75 180 PRO A CA 1
ATOM 1454 C C . PRO A 1 180 ? -2.046 24.522 20.312 1.00 84.75 180 PRO A C 1
ATOM 1456 O O . PRO A 1 180 ? -3.234 24.785 20.163 1.00 84.75 180 PRO A O 1
ATOM 1459 N N . SER A 1 181 ? -1.266 25.260 21.106 1.00 86.06 181 SER A N 1
ATOM 1460 C CA . SER A 1 181 ? -1.783 26.372 21.927 1.00 86.06 181 SER A CA 1
ATOM 1461 C C . SER A 1 181 ? -2.446 27.493 21.117 1.00 86.06 181 SER A C 1
ATOM 1463 O O . SER A 1 181 ? -3.304 28.202 21.628 1.00 86.06 181 SER A O 1
ATOM 1465 N N . VAL A 1 182 ? -2.060 27.644 19.850 1.00 88.94 182 VAL A N 1
ATOM 1466 C CA . VAL A 1 182 ? -2.613 28.622 18.900 1.00 88.94 182 VAL A CA 1
ATOM 1467 C C . VAL A 1 182 ? -3.892 28.144 18.201 1.00 88.94 182 VAL A C 1
ATOM 1469 O O . VAL A 1 182 ? -4.479 28.901 17.433 1.00 88.94 182 VAL A O 1
ATOM 1472 N N . TYR A 1 183 ? -4.345 26.913 18.454 1.00 87.81 183 TYR A N 1
ATOM 1473 C CA . TYR A 1 183 ? -5.461 26.286 17.742 1.00 87.81 183 TYR A CA 1
ATOM 1474 C C . TYR A 1 183 ? -6.758 27.111 17.810 1.00 87.81 183 TYR A C 1
ATOM 1476 O O . TYR A 1 183 ? -7.383 27.370 16.783 1.00 87.81 183 TYR A O 1
ATOM 1484 N N . ASP A 1 184 ? -7.125 27.607 18.994 1.00 88.62 184 ASP A N 1
ATOM 1485 C CA . ASP A 1 184 ? -8.362 28.382 19.182 1.00 88.62 184 ASP A CA 1
ATOM 1486 C C . ASP A 1 184 ? -8.330 29.752 18.481 1.00 88.62 184 ASP A C 1
ATOM 1488 O O . ASP A 1 184 ? -9.374 30.366 18.275 1.00 88.62 184 ASP A O 1
ATOM 1492 N N . SER A 1 185 ? -7.142 30.224 18.087 1.00 90.56 185 SER A N 1
ATOM 1493 C CA . SER A 1 185 ? -6.952 31.485 17.358 1.00 90.56 185 SER A CA 1
ATOM 1494 C C . SER A 1 185 ? -6.890 31.334 15.831 1.00 90.56 185 SER A C 1
ATOM 1496 O O . SER A 1 185 ? -6.812 32.339 15.130 1.00 90.56 185 SER A O 1
ATOM 1498 N N . MET A 1 186 ? -6.917 30.102 15.314 1.00 91.69 186 MET A N 1
ATOM 1499 C CA . MET A 1 186 ? -6.862 29.800 13.879 1.00 91.69 186 MET A CA 1
ATOM 1500 C C . MET A 1 186 ? -8.226 29.958 13.194 1.00 91.69 186 MET A C 1
ATOM 1502 O O . MET A 1 186 ? -9.280 29.880 13.828 1.00 91.69 186 MET A O 1
ATOM 1506 N N . THR A 1 187 ? -8.217 30.125 11.871 1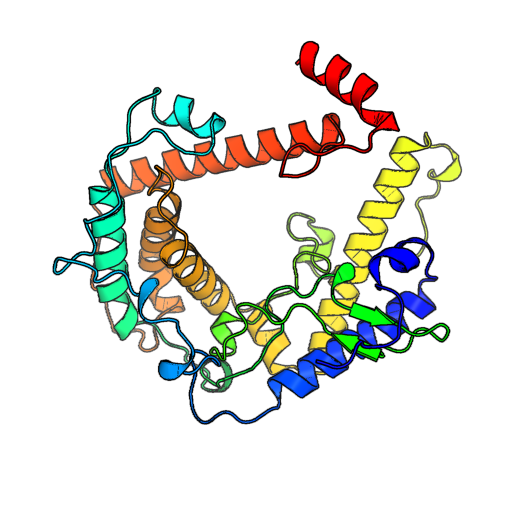.00 91.12 187 THR A N 1
ATOM 1507 C CA . THR A 1 187 ? -9.440 30.075 11.060 1.00 91.12 187 THR A CA 1
ATOM 1508 C C . THR A 1 187 ? -10.064 28.670 11.082 1.00 91.12 187 THR A C 1
ATOM 1510 O O . THR A 1 187 ? -9.352 27.684 11.286 1.00 91.12 187 THR A O 1
ATOM 1513 N N . PRO A 1 188 ? -11.376 28.518 10.812 1.00 86.38 188 PRO A N 1
ATOM 1514 C CA . PRO A 1 188 ? -12.015 27.198 10.765 1.00 86.38 188 PRO A CA 1
ATOM 1515 C C . PRO A 1 188 ? -11.349 26.212 9.791 1.00 86.38 188 PRO A C 1
ATOM 1517 O O . PRO A 1 188 ? -11.266 25.021 10.079 1.00 86.38 188 PRO A O 1
ATOM 1520 N N . SER A 1 189 ? -10.838 26.705 8.658 1.00 81.19 189 SER A N 1
ATOM 1521 C CA . SER A 1 189 ? -10.118 25.883 7.676 1.00 81.19 189 SER A CA 1
ATOM 1522 C C . SER A 1 189 ? -8.794 25.359 8.242 1.00 81.1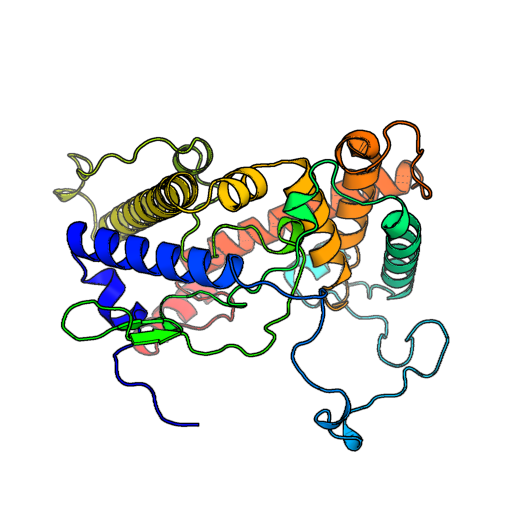9 189 SER A C 1
ATOM 1524 O O . SER A 1 189 ? -8.545 24.156 8.240 1.00 81.19 189 SER A O 1
ATOM 1526 N N . GLU A 1 190 ? -7.980 26.239 8.830 1.00 86.00 190 GLU A N 1
ATOM 1527 C CA . GLU A 1 190 ? -6.716 25.859 9.475 1.00 86.00 190 GLU A CA 1
ATOM 1528 C C . GLU A 1 190 ? -6.941 24.898 10.648 1.00 86.00 190 GLU A C 1
ATOM 1530 O O . GLU A 1 190 ? -6.220 23.911 10.796 1.00 86.00 190 GLU A O 1
ATOM 1535 N N . GLN A 1 191 ? -7.979 25.142 11.451 1.00 86.94 191 GLN A N 1
ATOM 1536 C CA . GLN A 1 191 ? -8.392 24.252 12.532 1.00 86.94 191 GLN A CA 1
ATOM 1537 C C . GLN A 1 191 ? -8.726 22.843 12.022 1.00 86.94 191 GLN A C 1
ATOM 1539 O O . GLN A 1 191 ? -8.280 21.851 12.607 1.00 86.94 191 GLN A O 1
ATOM 1544 N N . ASN A 1 192 ? -9.474 22.738 10.922 1.00 83.69 192 ASN A N 1
ATOM 1545 C CA . ASN A 1 192 ? -9.804 21.454 10.305 1.00 83.69 192 ASN A CA 1
ATOM 1546 C C . ASN A 1 192 ? -8.553 20.741 9.776 1.00 83.69 192 ASN A C 1
ATOM 1548 O O . ASN A 1 192 ? -8.384 19.550 10.039 1.00 83.69 192 ASN A O 1
ATOM 1552 N N . SER A 1 193 ? -7.641 21.464 9.123 1.00 84.81 193 SER A N 1
ATOM 1553 C CA . SER A 1 193 ? -6.369 20.908 8.649 1.00 84.81 193 SER A CA 1
ATOM 1554 C C . SER A 1 193 ? -5.505 20.379 9.795 1.00 84.81 193 SER A C 1
ATOM 1556 O O . SER A 1 193 ? -5.002 19.257 9.725 1.00 84.81 193 SER A O 1
ATOM 1558 N N . VAL A 1 194 ? -5.378 21.131 10.896 1.00 88.38 194 VAL A N 1
ATOM 1559 C CA . VAL A 1 194 ? -4.634 20.689 12.089 1.00 88.38 194 VAL A CA 1
ATOM 1560 C C . VAL A 1 194 ? -5.267 19.438 12.703 1.00 88.38 194 VAL A C 1
ATOM 1562 O O . VAL A 1 194 ? -4.551 18.491 13.036 1.00 88.38 194 VAL A O 1
ATOM 1565 N N . LYS A 1 195 ? -6.600 19.403 12.824 1.00 86.94 195 LYS A N 1
ATOM 1566 C CA . LYS A 1 195 ? -7.331 18.224 13.312 1.00 86.94 195 LYS A CA 1
ATOM 1567 C C . LYS A 1 195 ? -7.107 17.003 12.428 1.00 86.94 195 LYS A C 1
ATOM 1569 O O . LYS A 1 195 ? -6.867 15.921 12.957 1.00 86.94 195 LYS A O 1
ATOM 1574 N N . GLU A 1 196 ? -7.164 17.164 11.110 1.00 86.56 196 GLU A N 1
ATOM 1575 C CA . GLU A 1 196 ? -7.000 16.060 10.164 1.00 86.56 196 GLU A CA 1
ATOM 1576 C C . GLU A 1 196 ? -5.571 15.502 10.183 1.00 86.56 196 GLU A C 1
ATOM 1578 O O . GLU A 1 196 ? -5.395 14.287 10.291 1.00 86.56 196 GLU A O 1
ATOM 1583 N N . ILE A 1 197 ? -4.549 16.366 10.181 1.00 88.31 197 ILE A N 1
ATOM 1584 C CA . ILE A 1 197 ? -3.142 15.948 10.316 1.00 88.31 197 ILE A CA 1
ATOM 1585 C C . ILE A 1 197 ? -2.938 15.185 11.628 1.00 88.31 197 ILE A C 1
ATOM 1587 O O . ILE A 1 197 ? -2.377 14.088 11.639 1.00 88.31 197 ILE A O 1
ATOM 1591 N N . HIS A 1 198 ? -3.429 15.738 12.739 1.00 89.25 198 HIS A N 1
ATOM 1592 C CA . HIS A 1 198 ? -3.334 15.100 14.048 1.00 89.25 198 HIS A CA 1
ATOM 1593 C C . HIS A 1 198 ? -4.012 13.724 14.058 1.00 89.25 198 HIS A C 1
ATOM 1595 O O . HIS A 1 198 ? -3.417 12.738 14.499 1.00 89.25 198 HIS A O 1
ATOM 1601 N N . ARG A 1 199 ? -5.232 13.632 13.518 1.00 89.12 199 ARG A N 1
ATOM 1602 C CA . ARG A 1 199 ? -5.993 12.383 13.407 1.00 89.12 199 ARG A CA 1
ATOM 1603 C C . ARG A 1 199 ? -5.215 11.329 12.613 1.00 89.12 199 ARG A C 1
ATOM 1605 O O . ARG A 1 199 ? -5.072 10.204 13.090 1.00 89.12 199 ARG A O 1
ATOM 1612 N N . ARG A 1 200 ? -4.681 11.680 11.437 1.00 91.50 200 ARG A N 1
ATOM 1613 C CA . ARG A 1 200 ? -3.898 10.759 10.592 1.00 91.50 200 ARG A CA 1
ATOM 1614 C C . ARG A 1 200 ? -2.636 10.254 11.292 1.00 91.50 200 ARG A C 1
ATOM 1616 O O . ARG A 1 200 ? -2.394 9.049 11.282 1.00 91.50 200 ARG A O 1
ATOM 1623 N N . ARG A 1 201 ? -1.891 11.136 11.971 1.00 94.50 201 ARG A N 1
ATOM 1624 C CA . ARG A 1 201 ? -0.711 10.763 12.776 1.00 94.50 201 ARG A CA 1
ATOM 1625 C C . ARG A 1 201 ? -1.062 9.763 13.878 1.00 94.50 201 ARG A C 1
ATOM 1627 O O . ARG A 1 201 ? -0.390 8.744 14.021 1.00 94.50 201 ARG A O 1
ATOM 1634 N N . VAL A 1 202 ? -2.132 10.029 14.635 1.00 93.50 202 VAL A N 1
ATOM 1635 C CA . VAL A 1 202 ? -2.614 9.136 15.703 1.00 93.50 202 VAL A CA 1
ATOM 1636 C C . VAL A 1 202 ? -2.985 7.767 15.145 1.00 93.50 202 VAL A C 1
ATOM 1638 O O . VAL A 1 202 ? -2.533 6.756 15.674 1.00 93.50 202 VAL A O 1
ATOM 1641 N N . ILE A 1 203 ? -3.762 7.714 14.067 1.00 94.38 203 ILE A N 1
ATOM 1642 C CA . ILE A 1 203 ? -4.222 6.451 13.480 1.00 94.38 203 ILE A CA 1
ATOM 1643 C C . ILE A 1 203 ? -3.059 5.636 12.912 1.00 94.38 203 ILE A C 1
ATOM 1645 O O . ILE A 1 203 ? -2.979 4.442 13.197 1.00 94.38 203 ILE A O 1
ATOM 1649 N N . HIS A 1 204 ? -2.145 6.272 12.174 1.00 96.81 204 HIS A N 1
ATOM 1650 C CA . HIS A 1 204 ? -0.950 5.618 11.641 1.00 96.81 204 HIS A CA 1
ATOM 1651 C C . HIS A 1 204 ? -0.109 5.006 12.761 1.00 96.81 204 HIS A C 1
ATOM 1653 O O . HIS A 1 204 ? 0.230 3.820 12.723 1.00 96.81 204 HIS A O 1
ATOM 1659 N N . PHE A 1 205 ? 0.159 5.793 13.808 1.00 97.00 205 PHE A N 1
ATOM 1660 C CA . PHE A 1 205 ? 0.894 5.323 14.974 1.00 97.00 205 PHE A CA 1
ATOM 1661 C C . PHE A 1 205 ? 0.173 4.167 15.679 1.00 97.00 205 PHE A C 1
ATOM 1663 O O . PHE A 1 205 ? 0.802 3.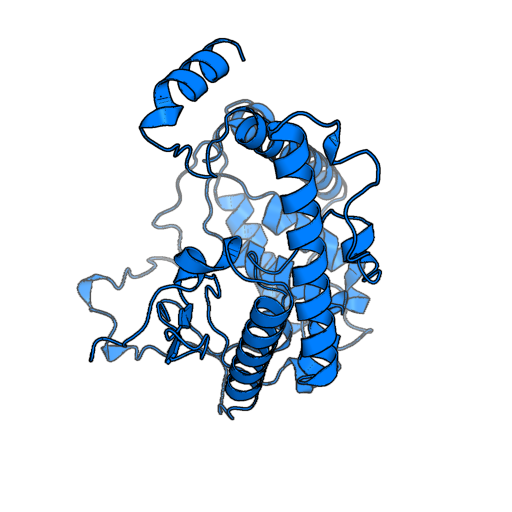163 16.014 1.00 97.00 205 PHE A O 1
ATOM 1670 N N . LEU A 1 206 ? -1.146 4.274 15.886 1.00 96.62 206 LEU A N 1
ATOM 1671 C CA . LEU A 1 206 ? -1.942 3.221 16.518 1.00 96.62 206 LEU A CA 1
ATOM 1672 C C . LEU A 1 206 ? -1.921 1.931 15.704 1.00 96.62 206 LEU A C 1
ATOM 1674 O O . LEU A 1 206 ? -1.715 0.870 16.289 1.00 96.62 206 LEU A O 1
ATOM 1678 N N . TYR A 1 207 ? -2.086 2.006 14.382 1.00 97.94 207 TYR A N 1
ATOM 1679 C CA . TYR A 1 207 ? -2.019 0.833 13.518 1.00 97.94 207 TYR A CA 1
ATOM 1680 C C . TYR A 1 207 ? -0.652 0.151 13.644 1.00 97.94 207 TYR A C 1
ATOM 1682 O O . TYR A 1 207 ? -0.585 -1.047 13.927 1.00 97.94 207 TYR A O 1
ATOM 1690 N N . ALA A 1 208 ? 0.444 0.905 13.517 1.00 97.94 208 ALA A N 1
ATOM 1691 C CA . ALA A 1 208 ? 1.797 0.365 13.635 1.00 97.94 208 ALA A CA 1
ATOM 1692 C C . ALA A 1 208 ? 2.058 -0.252 15.023 1.00 97.94 208 ALA A C 1
ATOM 1694 O O . ALA A 1 208 ? 2.543 -1.381 15.125 1.00 97.94 208 ALA A O 1
ATOM 1695 N N . ALA A 1 209 ? 1.687 0.444 16.101 1.00 97.62 209 ALA A N 1
ATOM 1696 C CA . ALA A 1 209 ? 1.891 -0.017 17.473 1.00 97.62 209 ALA A CA 1
ATOM 1697 C C . ALA A 1 209 ? 1.058 -1.266 17.812 1.00 97.62 209 ALA A C 1
ATOM 1699 O O . ALA A 1 209 ? 1.562 -2.199 18.443 1.00 97.62 209 ALA A O 1
ATOM 1700 N N . LEU A 1 210 ? -0.208 -1.310 17.385 1.00 98.31 210 LEU A N 1
ATOM 1701 C CA . LEU A 1 210 ? -1.085 -2.464 17.590 1.00 98.31 210 LEU A CA 1
ATOM 1702 C C . LEU A 1 210 ? -0.645 -3.657 16.741 1.00 98.31 210 LEU A C 1
ATOM 1704 O O . LEU A 1 210 ? -0.623 -4.771 17.260 1.00 98.31 210 LEU A O 1
ATOM 1708 N N . THR A 1 211 ? -0.212 -3.431 15.496 1.00 98.25 211 THR A N 1
ATOM 1709 C CA . THR A 1 211 ? 0.366 -4.488 14.652 1.00 98.25 211 THR A CA 1
ATOM 1710 C C . THR A 1 211 ? 1.609 -5.071 15.310 1.00 98.25 211 THR A C 1
ATOM 1712 O O . THR A 1 211 ? 1.700 -6.284 15.451 1.00 98.25 211 THR A O 1
ATOM 1715 N N . LYS A 1 212 ? 2.522 -4.231 15.822 1.00 97.94 212 LYS A N 1
ATOM 1716 C CA . LYS A 1 212 ? 3.700 -4.693 16.574 1.00 97.94 212 LYS A CA 1
ATOM 1717 C C . LYS A 1 212 ? 3.319 -5.592 17.749 1.00 97.94 212 LYS A C 1
ATOM 1719 O O . LYS A 1 212 ? 3.975 -6.593 18.002 1.00 97.94 212 LYS A O 1
ATOM 1724 N N . ARG A 1 213 ? 2.258 -5.227 18.475 1.00 97.94 213 ARG A N 1
ATOM 1725 C CA . ARG A 1 213 ? 1.788 -5.959 19.658 1.00 97.94 213 ARG A CA 1
ATOM 1726 C C . ARG A 1 213 ? 1.099 -7.281 19.313 1.00 97.94 213 ARG A C 1
ATOM 1728 O O . ARG A 1 213 ? 1.268 -8.244 20.051 1.00 97.94 213 ARG A O 1
ATOM 1735 N N . LEU A 1 214 ? 0.273 -7.300 18.268 1.00 98.00 214 LEU A N 1
ATOM 1736 C CA . LEU A 1 214 ? -0.645 -8.407 17.968 1.00 98.00 214 LEU A CA 1
ATOM 1737 C C . LEU A 1 214 ? -0.122 -9.349 16.875 1.00 98.00 214 LEU A C 1
ATOM 1739 O O . LEU A 1 214 ? -0.455 -10.530 16.884 1.00 98.00 214 LEU A O 1
ATOM 1743 N N . ASN A 1 215 ? 0.702 -8.848 15.954 1.00 97.12 215 ASN A N 1
ATOM 1744 C CA . ASN A 1 215 ? 1.203 -9.592 14.803 1.00 97.12 215 ASN A CA 1
ATOM 1745 C C . ASN A 1 215 ? 2.610 -9.107 14.402 1.00 97.12 215 ASN A C 1
ATOM 1747 O O . ASN A 1 215 ? 2.791 -8.303 13.484 1.00 97.12 215 ASN A O 1
ATOM 1751 N N . GLN A 1 216 ? 3.621 -9.612 15.115 1.00 96.31 216 GLN A N 1
ATOM 1752 C CA . GLN A 1 216 ? 5.018 -9.204 14.942 1.00 96.31 216 GLN A CA 1
ATOM 1753 C C . GLN A 1 216 ? 5.558 -9.498 13.532 1.00 96.31 216 GLN A C 1
ATOM 1755 O O . GLN A 1 216 ? 6.323 -8.692 13.007 1.00 96.31 216 GLN A O 1
ATOM 1760 N N . ASP A 1 217 ? 5.148 -10.605 12.903 1.00 95.62 217 ASP A N 1
ATOM 1761 C CA . ASP A 1 217 ? 5.554 -10.942 11.532 1.00 95.62 217 ASP A CA 1
ATOM 1762 C C . ASP A 1 217 ? 5.027 -9.914 10.525 1.00 95.62 217 ASP A C 1
ATOM 1764 O O . ASP A 1 217 ? 5.784 -9.436 9.680 1.00 95.62 217 ASP A O 1
ATOM 1768 N N . HIS A 1 218 ? 3.756 -9.515 10.651 1.00 97.31 218 HIS A N 1
ATOM 1769 C CA . HIS A 1 218 ? 3.178 -8.459 9.820 1.00 97.31 218 HIS A CA 1
ATOM 1770 C C . HIS A 1 218 ? 3.868 -7.114 10.062 1.00 97.31 218 HIS A C 1
ATOM 1772 O O . HIS A 1 218 ? 4.217 -6.432 9.102 1.00 97.31 218 HIS A O 1
ATOM 1778 N N . TYR A 1 219 ? 4.133 -6.756 11.323 1.00 97.62 219 TYR A N 1
ATOM 1779 C CA . TYR A 1 219 ? 4.863 -5.530 11.647 1.00 97.62 219 TYR A CA 1
ATOM 1780 C C . TYR A 1 219 ? 6.249 -5.508 10.997 1.00 97.62 219 TYR A C 1
ATOM 1782 O O . TYR A 1 219 ? 6.614 -4.523 10.363 1.00 97.62 219 TYR A O 1
ATOM 1790 N N . ASN A 1 220 ? 7.013 -6.594 11.127 1.00 96.38 220 ASN A N 1
ATOM 1791 C CA . ASN A 1 220 ? 8.345 -6.684 10.536 1.00 96.38 220 ASN A CA 1
ATOM 1792 C C . ASN A 1 220 ? 8.280 -6.554 9.008 1.00 96.38 220 ASN A C 1
ATOM 1794 O O . ASN A 1 220 ? 9.095 -5.841 8.436 1.00 96.38 220 ASN A O 1
ATOM 1798 N N . ALA A 1 221 ? 7.293 -7.188 8.367 1.00 96.56 221 ALA A N 1
ATOM 1799 C CA . ALA A 1 221 ? 7.107 -7.130 6.921 1.00 96.56 221 ALA A CA 1
ATOM 1800 C C . ALA A 1 221 ? 6.764 -5.716 6.413 1.00 96.56 221 ALA A C 1
ATOM 1802 O O . ALA A 1 221 ? 7.337 -5.292 5.417 1.00 96.56 221 ALA A O 1
ATOM 1803 N N . ILE A 1 222 ? 5.893 -4.969 7.109 1.00 96.00 222 ILE A N 1
ATOM 1804 C CA . ILE A 1 222 ? 5.496 -3.595 6.726 1.00 96.00 222 ILE A CA 1
ATOM 1805 C C . ILE A 1 222 ? 6.708 -2.661 6.594 1.00 96.00 222 ILE A C 1
ATOM 1807 O O . ILE A 1 222 ? 6.715 -1.777 5.741 1.00 96.00 222 ILE A O 1
ATOM 1811 N N . PHE A 1 223 ? 7.713 -2.824 7.458 1.00 94.25 223 PHE A N 1
ATOM 1812 C CA . PHE A 1 223 ? 8.867 -1.922 7.537 1.00 94.25 223 PHE A CA 1
ATOM 1813 C C . PHE A 1 223 ? 10.158 -2.524 6.955 1.00 94.25 223 PHE A C 1
ATOM 1815 O O . PHE A 1 223 ? 11.226 -1.917 7.068 1.00 94.25 223 PHE A O 1
ATOM 1822 N N . ASP A 1 224 ? 10.085 -3.698 6.324 1.00 93.19 224 ASP A N 1
ATOM 1823 C CA . ASP A 1 224 ? 11.221 -4.324 5.651 1.00 93.19 224 ASP A CA 1
ATOM 1824 C C . ASP A 1 224 ? 11.401 -3.713 4.254 1.00 93.19 224 ASP A C 1
ATOM 1826 O O . ASP A 1 224 ? 10.552 -3.835 3.372 1.00 93.19 224 ASP A O 1
ATOM 1830 N N . GLN A 1 225 ? 12.544 -3.062 4.030 1.00 90.62 225 GLN A N 1
ATOM 1831 C CA . GLN A 1 225 ? 12.838 -2.413 2.752 1.00 90.62 225 GLN A CA 1
ATOM 1832 C C . GLN A 1 225 ? 12.821 -3.399 1.583 1.00 90.62 225 GLN A C 1
ATOM 1834 O O . GLN A 1 225 ? 12.311 -3.072 0.516 1.00 90.62 225 GLN A O 1
ATOM 1839 N N . SER A 1 226 ? 13.328 -4.617 1.763 1.00 90.62 226 SER A N 1
ATOM 1840 C CA . SER A 1 226 ? 13.313 -5.618 0.697 1.00 90.62 226 SER A CA 1
ATOM 1841 C C . SER A 1 226 ? 11.885 -6.038 0.335 1.00 90.62 226 SER A C 1
ATOM 1843 O O . SER A 1 226 ? 11.598 -6.321 -0.830 1.00 90.62 226 SER A O 1
ATOM 1845 N N . VAL A 1 227 ? 10.983 -6.089 1.320 1.00 93.75 227 VAL A N 1
ATOM 1846 C CA . VAL A 1 227 ? 9.559 -6.387 1.120 1.00 93.75 227 VAL A CA 1
ATOM 1847 C C . VAL A 1 227 ? 8.912 -5.286 0.285 1.00 93.75 227 VAL A C 1
ATOM 1849 O O . VAL A 1 227 ? 8.343 -5.592 -0.762 1.00 93.75 227 VAL A O 1
ATOM 1852 N N . ILE A 1 228 ? 9.113 -4.022 0.667 1.00 91.81 228 ILE A N 1
ATOM 1853 C CA . ILE A 1 228 ? 8.566 -2.848 -0.034 1.00 91.81 228 ILE A CA 1
ATOM 1854 C C . ILE A 1 228 ? 8.969 -2.838 -1.517 1.00 91.81 228 ILE A C 1
ATOM 1856 O O . ILE A 1 228 ? 8.117 -2.690 -2.391 1.00 91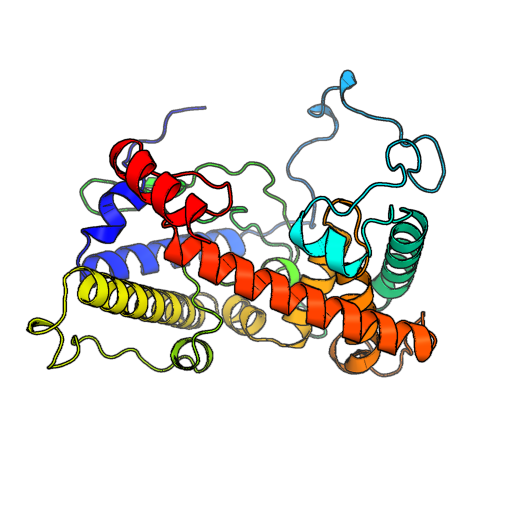.81 228 ILE A O 1
ATOM 1860 N N . HIS A 1 229 ? 10.248 -3.082 -1.828 1.00 90.25 229 HIS A N 1
ATOM 1861 C CA . HIS A 1 229 ? 10.715 -3.125 -3.221 1.00 90.25 229 HIS A CA 1
ATOM 1862 C C . HIS A 1 229 ? 10.008 -4.221 -4.040 1.00 90.25 229 HIS A C 1
ATOM 1864 O O . HIS A 1 229 ? 9.596 -3.985 -5.175 1.00 90.25 229 HIS A O 1
ATOM 1870 N N . ARG A 1 230 ? 9.819 -5.421 -3.469 1.00 91.75 230 ARG A N 1
ATOM 1871 C CA . ARG A 1 230 ? 9.106 -6.515 -4.156 1.00 91.75 230 ARG A CA 1
ATOM 1872 C C . ARG A 1 230 ? 7.626 -6.192 -4.359 1.00 91.75 230 ARG A C 1
ATOM 1874 O O . ARG A 1 230 ? 7.072 -6.549 -5.396 1.00 91.75 230 ARG A O 1
ATOM 1881 N N . GLN A 1 231 ? 7.000 -5.514 -3.398 1.00 92.94 231 GLN A N 1
ATOM 1882 C CA . GLN A 1 231 ? 5.609 -5.074 -3.495 1.00 92.94 231 GLN A CA 1
ATOM 1883 C C . GLN A 1 231 ? 5.418 -4.037 -4.599 1.00 92.94 231 GLN A C 1
ATOM 1885 O O . GLN A 1 231 ? 4.523 -4.208 -5.421 1.00 92.94 231 GLN A O 1
ATOM 1890 N N . HIS A 1 232 ? 6.278 -3.018 -4.672 1.00 92.12 232 HIS A N 1
ATOM 1891 C CA . HIS A 1 232 ? 6.227 -2.016 -5.741 1.00 92.12 232 HIS A CA 1
ATOM 1892 C C . HIS A 1 232 ? 6.412 -2.644 -7.121 1.00 92.12 232 HIS A C 1
ATOM 1894 O O . HIS A 1 232 ? 5.685 -2.306 -8.058 1.00 92.12 232 HIS A O 1
ATOM 1900 N N . LEU A 1 233 ? 7.342 -3.595 -7.239 1.00 93.00 233 LEU A N 1
ATOM 1901 C CA . LEU A 1 233 ? 7.570 -4.316 -8.483 1.00 93.00 233 LEU A CA 1
ATOM 1902 C C . LEU A 1 233 ? 6.347 -5.160 -8.882 1.00 93.00 233 LEU A C 1
ATOM 1904 O O . LEU A 1 233 ? 5.893 -5.080 -10.022 1.00 93.00 233 LEU A O 1
ATOM 1908 N N . PHE A 1 234 ? 5.777 -5.924 -7.942 1.00 93.25 234 PHE A N 1
ATOM 1909 C CA . PHE A 1 234 ? 4.558 -6.709 -8.165 1.00 93.25 234 PHE A CA 1
ATOM 1910 C C . PHE A 1 234 ? 3.366 -5.822 -8.553 1.00 93.25 234 PHE A C 1
ATOM 1912 O O . PHE A 1 234 ? 2.670 -6.113 -9.524 1.00 93.25 234 PHE A O 1
ATOM 1919 N N . GLN A 1 235 ? 3.152 -4.721 -7.830 1.00 92.38 235 GLN A N 1
ATOM 1920 C CA . GLN A 1 235 ? 2.075 -3.774 -8.099 1.00 92.38 235 GLN A CA 1
ATOM 1921 C C . GLN A 1 235 ? 2.237 -3.137 -9.480 1.00 92.38 235 GLN A C 1
ATOM 1923 O O . GLN A 1 235 ? 1.299 -3.153 -10.271 1.00 92.38 235 GLN A O 1
ATOM 1928 N N . SER A 1 236 ? 3.432 -2.643 -9.810 1.00 92.38 236 SER A N 1
ATOM 1929 C CA . SER A 1 236 ? 3.698 -1.998 -11.100 1.00 92.38 236 SER A CA 1
ATOM 1930 C C . SER A 1 236 ? 3.548 -2.956 -12.283 1.00 92.38 236 SER A C 1
ATOM 1932 O O . SER A 1 236 ? 3.109 -2.534 -13.349 1.00 92.38 236 SER A O 1
ATOM 1934 N N . ALA A 1 237 ? 3.875 -4.241 -12.102 1.00 92.94 237 ALA A N 1
ATOM 1935 C CA . ALA A 1 237 ? 3.678 -5.272 -13.121 1.00 92.94 237 ALA A CA 1
ATOM 1936 C C . ALA A 1 237 ? 2.205 -5.700 -13.261 1.00 92.94 237 ALA A C 1
ATOM 1938 O O . ALA A 1 237 ? 1.784 -6.121 -14.337 1.00 92.94 237 ALA A O 1
ATOM 1939 N N . GLY A 1 238 ? 1.421 -5.606 -12.182 1.00 90.00 238 GLY A N 1
ATOM 1940 C CA . GLY A 1 238 ? -0.008 -5.924 -12.171 1.00 90.00 238 GLY A CA 1
ATOM 1941 C C . GLY A 1 238 ? -0.917 -4.797 -12.677 1.00 90.00 238 GLY A C 1
ATOM 1942 O O . GLY A 1 238 ? -2.076 -5.055 -13.007 1.00 90.00 238 GLY A O 1
ATOM 1943 N N . THR A 1 239 ? -0.418 -3.560 -12.741 1.00 87.50 239 THR A N 1
ATOM 1944 C CA . THR A 1 239 ? -1.190 -2.393 -13.188 1.00 87.50 239 THR A CA 1
ATOM 1945 C C . THR A 1 239 ? -1.480 -2.455 -14.695 1.00 87.50 239 THR A C 1
ATOM 1947 O O . THR A 1 239 ? -0.574 -2.727 -15.486 1.00 87.50 239 THR A O 1
ATOM 1950 N N . PRO A 1 240 ? -2.720 -2.167 -15.140 1.00 86.50 240 PRO A N 1
ATOM 1951 C CA . PRO A 1 240 ? -3.042 -2.079 -16.560 1.00 86.50 240 PRO A CA 1
ATOM 1952 C C . PRO A 1 240 ? -2.195 -1.037 -17.300 1.00 86.50 240 PRO A C 1
ATOM 1954 O O . PRO A 1 240 ? -1.922 0.049 -16.794 1.00 86.50 240 PRO A O 1
ATOM 1957 N N . TRP A 1 241 ? -1.838 -1.327 -18.552 1.00 89.94 241 TRP A N 1
ATOM 1958 C CA . TRP A 1 241 ? -1.141 -0.349 -19.382 1.00 89.94 241 TRP A CA 1
ATOM 1959 C C . TRP A 1 241 ? -2.086 0.746 -19.891 1.00 89.94 241 TRP A C 1
ATOM 1961 O O . TRP A 1 241 ? -2.952 0.515 -20.743 1.00 89.94 241 TRP A O 1
ATOM 1971 N N . GLU A 1 242 ? -1.854 1.972 -19.429 1.00 89.12 242 GLU A N 1
ATOM 1972 C CA . GLU A 1 242 ? -2.692 3.137 -19.725 1.00 89.12 242 GLU A CA 1
ATOM 1973 C C . GLU A 1 242 ? -1.946 4.236 -20.497 1.00 89.12 242 GLU A C 1
ATOM 1975 O O . GLU A 1 242 ? -2.198 5.429 -20.345 1.00 89.12 242 GLU A O 1
ATOM 1980 N N . GLY A 1 243 ? -1.032 3.841 -21.387 1.00 85.75 243 GLY A N 1
ATOM 1981 C CA . GLY A 1 243 ? -0.265 4.791 -22.200 1.00 85.75 243 GLY A CA 1
ATOM 1982 C C . GLY A 1 243 ? 0.999 5.320 -21.522 1.00 85.75 243 GLY A C 1
ATOM 1983 O O . GLY A 1 243 ? 1.484 6.376 -21.909 1.00 85.75 243 GLY A O 1
ATOM 1984 N N . GLY A 1 244 ? 1.543 4.587 -20.548 1.00 84.50 244 GLY A N 1
ATOM 1985 C CA . GLY A 1 244 ? 2.843 4.844 -19.929 1.00 84.50 244 GLY A CA 1
ATOM 1986 C C . GLY A 1 244 ? 3.503 3.537 -19.485 1.00 84.50 244 GLY A C 1
ATOM 1987 O O . GLY A 1 244 ? 2.816 2.600 -19.088 1.00 84.50 244 GLY A O 1
ATOM 1988 N N . SER A 1 245 ? 4.830 3.453 -19.592 1.00 82.94 245 SER A N 1
ATOM 1989 C CA . SER A 1 245 ? 5.624 2.282 -19.153 1.00 82.94 245 SER A CA 1
ATOM 1990 C C . SER A 1 245 ? 6.651 2.628 -18.075 1.00 82.94 245 SER A C 1
ATOM 1992 O O . SER A 1 245 ? 7.337 1.743 -17.575 1.00 82.94 245 SER A O 1
ATOM 1994 N N . VAL A 1 246 ? 6.776 3.915 -17.743 1.00 92.06 246 VAL A N 1
ATOM 1995 C CA . VAL A 1 246 ? 7.859 4.444 -16.907 1.00 92.06 246 VAL A CA 1
ATOM 1996 C C . VAL A 1 246 ? 7.827 3.850 -15.504 1.00 92.06 246 VAL A C 1
ATOM 1998 O O . VAL A 1 246 ? 8.875 3.434 -15.034 1.00 92.06 246 VAL A O 1
ATOM 2001 N N . SER A 1 247 ? 6.653 3.700 -14.884 1.00 91.50 247 SER A N 1
ATOM 2002 C CA . SER A 1 247 ? 6.538 3.182 -13.513 1.00 91.50 247 SER A CA 1
ATOM 2003 C C . SER A 1 247 ? 7.124 1.771 -13.363 1.00 91.50 247 SER A C 1
ATOM 2005 O O . SER A 1 247 ? 8.011 1.561 -12.542 1.00 91.50 247 SER A O 1
ATOM 2007 N N . LEU A 1 248 ? 6.711 0.812 -14.206 1.00 94.56 248 LEU A N 1
ATOM 2008 C CA . LEU A 1 248 ? 7.255 -0.553 -14.164 1.00 94.56 248 LEU A CA 1
ATOM 2009 C C . LEU A 1 248 ? 8.758 -0.571 -14.465 1.00 94.56 248 LEU A C 1
ATOM 2011 O O . LEU A 1 248 ? 9.516 -1.235 -13.760 1.00 94.56 248 LEU A O 1
ATOM 2015 N N . ARG A 1 249 ? 9.209 0.174 -15.480 1.00 95.75 249 ARG A N 1
ATOM 2016 C CA . ARG A 1 249 ? 10.635 0.215 -15.819 1.00 95.75 249 ARG A CA 1
ATOM 2017 C C . ARG A 1 249 ? 11.480 0.825 -14.706 1.00 95.75 249 ARG A C 1
ATOM 2019 O O . ARG A 1 249 ? 12.548 0.298 -14.407 1.00 95.75 249 ARG A O 1
ATOM 2026 N N . ALA A 1 250 ? 11.005 1.895 -14.074 1.00 95.62 250 ALA A N 1
ATOM 2027 C CA . ALA A 1 250 ? 11.677 2.518 -12.944 1.00 95.62 250 ALA A CA 1
ATOM 2028 C C . ALA A 1 250 ? 11.816 1.525 -11.781 1.00 95.62 250 ALA A C 1
ATOM 2030 O O . ALA A 1 250 ? 12.909 1.392 -11.233 1.00 95.62 250 ALA A O 1
ATOM 2031 N N . GLU A 1 251 ? 10.769 0.756 -11.463 1.00 95.19 251 GLU A N 1
ATOM 2032 C CA . GLU A 1 251 ? 10.846 -0.291 -10.434 1.00 95.19 251 GLU A CA 1
ATOM 2033 C C . GLU A 1 251 ? 11.790 -1.441 -10.810 1.00 95.19 251 GLU A C 1
ATOM 2035 O O . GLU A 1 251 ? 12.513 -1.939 -9.945 1.00 95.19 251 GLU A O 1
ATOM 2040 N N . LEU A 1 252 ? 11.859 -1.837 -12.086 1.00 96.00 252 LEU A N 1
ATOM 2041 C CA . LEU A 1 252 ? 12.834 -2.827 -12.562 1.00 96.00 252 LEU A CA 1
ATOM 2042 C C . LEU A 1 252 ? 14.272 -2.318 -12.391 1.00 96.00 252 LEU A C 1
ATOM 2044 O O . LEU A 1 252 ? 15.103 -3.019 -11.820 1.00 96.00 252 LEU A O 1
ATOM 2048 N N . ILE A 1 253 ? 14.559 -1.083 -12.808 1.00 96.25 253 ILE A N 1
ATOM 2049 C CA . ILE A 1 253 ? 15.882 -0.452 -12.659 1.00 96.25 253 ILE A CA 1
ATOM 2050 C C . ILE A 1 253 ? 16.264 -0.305 -11.179 1.00 96.25 253 ILE A C 1
ATOM 2052 O O . ILE A 1 253 ? 17.389 -0.641 -10.792 1.00 96.25 253 ILE A O 1
ATOM 2056 N N . ARG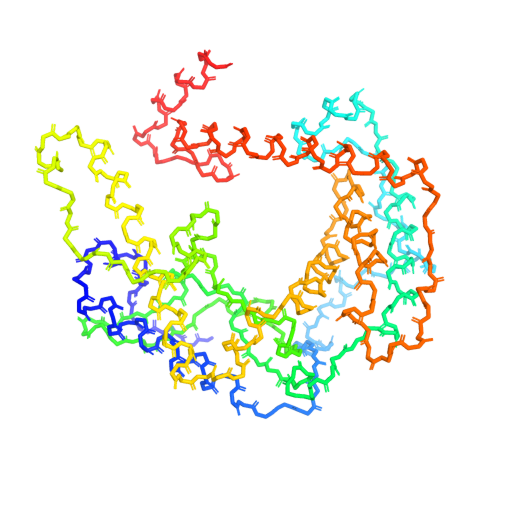 A 1 254 ? 15.334 0.160 -10.330 1.00 94.44 254 ARG A N 1
ATOM 2057 C CA . ARG A 1 254 ? 15.531 0.257 -8.873 1.00 94.44 254 ARG A CA 1
ATOM 2058 C C . ARG A 1 254 ? 15.823 -1.122 -8.272 1.00 94.44 254 ARG A C 1
ATOM 2060 O O . ARG A 1 254 ? 16.742 -1.262 -7.467 1.00 94.44 254 ARG A O 1
ATOM 2067 N N . SER A 1 255 ? 15.101 -2.149 -8.716 1.00 93.81 255 SER A N 1
ATOM 2068 C CA . SER A 1 255 ? 15.287 -3.539 -8.288 1.00 93.81 255 SER A CA 1
ATOM 2069 C C . SER A 1 255 ? 16.643 -4.115 -8.705 1.00 93.81 255 SER A C 1
ATOM 2071 O O . SER A 1 255 ? 17.289 -4.774 -7.897 1.00 93.81 255 SER A O 1
ATOM 2073 N N . ILE A 1 256 ? 17.108 -3.840 -9.927 1.00 94.25 256 ILE A N 1
ATOM 2074 C CA . ILE A 1 256 ? 18.437 -4.249 -10.418 1.00 94.25 256 ILE A CA 1
ATOM 2075 C C . ILE A 1 256 ? 19.544 -3.552 -9.615 1.00 94.25 256 ILE A C 1
ATOM 2077 O O . ILE A 1 256 ? 20.509 -4.188 -9.197 1.00 94.25 256 ILE A O 1
ATOM 2081 N N . SER A 1 257 ? 19.376 -2.261 -9.325 1.00 92.69 257 SER A N 1
ATOM 2082 C CA . SER A 1 257 ? 20.339 -1.488 -8.529 1.00 92.69 257 SER A CA 1
ATOM 2083 C C . SER A 1 257 ? 20.438 -1.986 -7.079 1.00 92.69 257 SER A C 1
ATOM 2085 O O . SER A 1 257 ? 21.519 -1.984 -6.494 1.00 92.69 257 SER A O 1
ATOM 2087 N N . ASN A 1 258 ? 19.325 -2.469 -6.513 1.00 91.00 258 ASN A N 1
ATOM 2088 C CA . ASN A 1 258 ? 19.229 -3.002 -5.148 1.00 91.00 258 ASN A CA 1
ATOM 2089 C C . ASN A 1 258 ? 19.162 -4.541 -5.105 1.00 91.00 258 ASN A C 1
ATOM 2091 O O . ASN A 1 258 ? 18.654 -5.120 -4.141 1.00 91.00 258 ASN A O 1
ATOM 2095 N N . TRP A 1 259 ? 19.668 -5.218 -6.140 1.00 92.06 259 TRP A N 1
ATOM 2096 C CA . TRP A 1 259 ? 19.403 -6.638 -6.387 1.00 92.06 259 TRP A CA 1
ATOM 2097 C C . TRP A 1 259 ? 19.740 -7.552 -5.209 1.00 92.06 259 TRP A C 1
ATOM 2099 O O . TRP A 1 259 ? 18.928 -8.388 -4.816 1.00 92.06 259 TRP A O 1
ATOM 2109 N N . SER A 1 260 ? 20.900 -7.345 -4.582 1.00 89.75 260 SER A N 1
ATOM 2110 C CA . SER A 1 260 ? 21.369 -8.153 -3.448 1.00 89.75 260 SER A CA 1
ATOM 2111 C C . SER A 1 260 ? 20.434 -8.122 -2.235 1.00 89.75 260 SER A C 1
ATOM 2113 O O . SER A 1 260 ? 20.456 -9.062 -1.444 1.00 89.75 260 SER A O 1
ATOM 2115 N N . ALA A 1 261 ? 19.603 -7.084 -2.092 1.00 87.94 261 ALA A N 1
ATOM 2116 C CA . ALA A 1 261 ? 18.633 -6.966 -1.009 1.00 87.94 261 ALA A CA 1
ATOM 2117 C C . ALA A 1 261 ? 17.323 -7.724 -1.289 1.00 87.94 261 ALA A C 1
ATOM 2119 O O . ALA A 1 261 ? 16.613 -8.080 -0.349 1.00 87.94 261 ALA A O 1
ATOM 2120 N N . ILE A 1 262 ? 16.981 -7.969 -2.560 1.00 88.75 262 ILE A N 1
ATOM 2121 C CA . ILE A 1 262 ? 15.671 -8.515 -2.963 1.00 88.75 262 ILE A CA 1
ATOM 2122 C C . ILE A 1 262 ? 15.715 -9.967 -3.468 1.00 88.75 262 ILE A C 1
ATOM 2124 O O . ILE A 1 262 ? 14.665 -10.580 -3.699 1.00 88.75 262 ILE A O 1
ATOM 2128 N N . VAL A 1 263 ? 16.906 -10.549 -3.595 1.00 88.38 263 VAL A N 1
ATOM 2129 C CA . VAL A 1 263 ? 17.088 -11.951 -3.991 1.00 88.38 263 VAL A CA 1
ATOM 2130 C C . VAL A 1 263 ? 17.197 -12.896 -2.811 1.00 88.38 263 VAL A C 1
ATOM 2132 O O . VAL A 1 263 ? 17.692 -12.550 -1.745 1.00 88.38 263 VAL A O 1
ATOM 2135 N N . LYS A 1 264 ? 16.807 -14.150 -3.037 1.00 78.12 264 LYS A N 1
ATOM 2136 C CA . LYS A 1 264 ? 16.967 -15.226 -2.050 1.00 78.12 264 LYS A CA 1
ATOM 2137 C C . LYS A 1 264 ? 18.426 -15.670 -1.870 1.00 78.12 264 LYS A C 1
ATOM 2139 O O . LYS A 1 264 ? 18.782 -16.194 -0.816 1.00 78.12 264 LYS A O 1
ATOM 2144 N N . SER A 1 265 ? 19.260 -15.501 -2.897 1.00 77.94 265 SER A N 1
ATOM 2145 C CA . SER A 1 265 ? 20.676 -15.886 -2.901 1.00 77.94 265 SER A CA 1
ATOM 2146 C C . SER A 1 265 ? 21.532 -14.722 -3.382 1.00 77.94 265 SER A C 1
ATOM 2148 O O . SER A 1 265 ? 21.382 -14.261 -4.510 1.00 77.94 265 SER A O 1
ATOM 2150 N N . THR A 1 266 ? 22.469 -14.284 -2.544 1.00 71.19 266 THR A N 1
ATOM 2151 C CA . THR A 1 266 ? 23.325 -13.110 -2.784 1.00 71.19 266 THR A CA 1
ATOM 2152 C C . THR A 1 266 ? 24.341 -13.293 -3.916 1.00 71.19 266 THR A C 1
ATOM 2154 O O . THR A 1 266 ? 25.002 -12.333 -4.300 1.00 71.19 266 THR A O 1
ATOM 2157 N N . HIS A 1 267 ? 24.474 -14.504 -4.465 1.00 76.25 267 HIS A N 1
ATOM 2158 C CA . HIS A 1 267 ? 25.407 -14.826 -5.552 1.00 76.25 267 HIS A CA 1
ATOM 2159 C C . HIS A 1 267 ? 24.770 -14.825 -6.948 1.00 76.25 267 HIS A C 1
ATOM 2161 O O . HIS A 1 267 ? 25.453 -15.117 -7.928 1.00 76.25 267 HIS A O 1
ATOM 2167 N N . VAL A 1 268 ? 23.473 -14.536 -7.057 1.00 84.50 268 VAL A N 1
ATOM 2168 C CA . VAL A 1 268 ? 22.767 -14.492 -8.342 1.00 84.50 268 VAL A CA 1
ATOM 2169 C C . VAL A 1 268 ? 22.853 -13.076 -8.896 1.00 84.50 268 VAL A C 1
ATOM 2171 O O . VAL A 1 268 ? 22.456 -12.134 -8.218 1.00 84.50 268 VAL A O 1
ATOM 2174 N N . ALA A 1 269 ? 23.369 -12.914 -10.113 1.00 90.94 269 ALA A N 1
ATOM 2175 C CA . ALA A 1 269 ? 23.333 -11.634 -10.818 1.00 90.94 269 ALA A CA 1
ATOM 2176 C C . ALA A 1 269 ? 21.917 -11.350 -11.362 1.00 90.94 269 ALA A C 1
ATOM 2178 O O . ALA A 1 269 ? 21.166 -12.303 -11.592 1.00 90.94 269 ALA A O 1
ATOM 2179 N N . PRO A 1 270 ? 21.540 -10.078 -11.581 1.00 93.38 270 PRO A N 1
ATOM 2180 C CA . PRO A 1 270 ? 20.299 -9.751 -12.271 1.00 93.38 270 PRO A CA 1
ATOM 2181 C C . PRO A 1 270 ? 20.258 -10.433 -13.650 1.00 93.38 270 PRO A C 1
ATOM 2183 O O . PRO A 1 270 ? 21.250 -10.370 -14.378 1.00 93.38 270 PRO A O 1
ATOM 2186 N N . PRO A 1 271 ? 19.148 -11.092 -14.029 1.00 94.25 271 PRO A N 1
ATOM 2187 C CA . PRO A 1 271 ? 19.035 -11.768 -15.326 1.00 94.25 271 PRO A CA 1
ATOM 2188 C C . PRO A 1 271 ? 18.832 -10.793 -16.493 1.00 94.25 271 PRO A C 1
ATOM 2190 O O . PRO A 1 271 ? 18.946 -11.179 -17.653 1.00 94.25 271 PRO A O 1
ATOM 2193 N N . VAL A 1 272 ? 18.523 -9.536 -16.181 1.00 94.88 272 VAL A N 1
ATOM 2194 C CA . VAL A 1 272 ? 18.251 -8.460 -17.129 1.00 94.88 272 VAL A CA 1
ATOM 2195 C C . VAL A 1 272 ? 19.028 -7.219 -16.716 1.00 94.88 272 VAL A C 1
ATOM 2197 O O . VAL A 1 272 ? 19.319 -7.024 -15.535 1.00 94.88 272 VAL A O 1
ATOM 2200 N N . ASP A 1 273 ? 19.336 -6.379 -17.695 1.00 95.12 273 ASP A N 1
ATOM 2201 C CA . ASP A 1 273 ? 20.022 -5.108 -17.499 1.00 95.12 273 ASP A CA 1
ATOM 2202 C C . ASP A 1 273 ? 19.473 -4.063 -18.476 1.00 95.12 273 ASP A C 1
ATOM 2204 O O . ASP A 1 273 ? 18.904 -4.411 -19.517 1.00 95.12 273 ASP A O 1
ATOM 2208 N N . TYR A 1 274 ? 19.637 -2.788 -18.135 1.00 95.56 274 TYR A N 1
ATOM 2209 C CA . TYR A 1 274 ? 19.209 -1.665 -18.961 1.00 95.56 274 TYR A CA 1
ATOM 2210 C C . TYR A 1 274 ? 20.413 -0.804 -19.354 1.00 95.56 274 TYR A C 1
ATOM 2212 O O . TYR A 1 274 ? 21.224 -0.463 -18.494 1.00 95.56 274 TYR A O 1
ATOM 2220 N N . PRO A 1 275 ? 20.513 -0.383 -20.627 1.00 96.69 275 PRO A N 1
ATOM 2221 C CA . PRO A 1 275 ? 21.515 0.589 -21.051 1.00 96.69 275 PRO A CA 1
ATOM 2222 C C . PRO A 1 275 ? 21.469 1.881 -20.219 1.00 96.69 275 PRO A C 1
ATOM 2224 O O . PRO A 1 275 ? 20.391 2.343 -19.837 1.00 96.69 275 PRO A O 1
ATOM 2227 N N . GLU A 1 276 ? 22.628 2.495 -19.964 1.00 96.62 276 GLU A N 1
ATOM 2228 C CA . GLU A 1 276 ? 22.740 3.692 -19.111 1.00 96.62 276 GLU A CA 1
ATOM 2229 C C . GLU A 1 276 ? 21.881 4.873 -19.594 1.00 96.62 276 GLU A C 1
ATOM 2231 O O . GLU A 1 276 ? 21.353 5.639 -18.786 1.00 96.62 276 GLU A O 1
ATOM 2236 N N . ASP A 1 277 ? 21.714 5.031 -20.908 1.00 97.06 277 ASP A N 1
ATOM 2237 C CA . ASP A 1 277 ? 20.860 6.058 -21.503 1.00 97.06 277 ASP A CA 1
ATOM 2238 C C . ASP A 1 277 ? 19.378 5.817 -21.196 1.00 97.06 277 ASP A C 1
ATOM 2240 O O . ASP A 1 277 ? 18.686 6.760 -20.808 1.00 97.06 277 ASP A O 1
ATOM 2244 N N . VAL A 1 278 ? 18.925 4.560 -21.269 1.00 95.19 278 VAL A N 1
ATOM 2245 C CA . VAL A 1 278 ? 17.563 4.152 -20.886 1.00 95.19 278 VAL A CA 1
ATOM 2246 C C . VAL A 1 278 ? 17.342 4.338 -19.388 1.00 95.19 278 VAL A C 1
ATOM 2248 O O . VAL A 1 278 ? 16.270 4.789 -18.976 1.00 95.19 278 VAL A O 1
ATOM 2251 N N . VAL A 1 279 ? 18.347 4.025 -18.564 1.00 96.88 279 VAL A N 1
ATOM 2252 C CA . VAL A 1 279 ? 18.290 4.247 -17.113 1.00 96.88 279 VAL A CA 1
ATOM 2253 C C . VAL A 1 279 ? 18.092 5.726 -16.809 1.00 96.88 279 VAL A C 1
ATOM 2255 O O . VAL A 1 279 ? 17.149 6.081 -16.101 1.00 96.88 279 VAL A O 1
ATOM 2258 N N . ARG A 1 280 ? 18.931 6.594 -17.384 1.00 96.75 280 ARG A N 1
ATOM 2259 C CA . ARG A 1 280 ? 18.840 8.043 -17.184 1.00 96.75 280 ARG A CA 1
ATOM 2260 C C . ARG A 1 280 ? 17.493 8.594 -17.652 1.00 96.75 280 ARG A C 1
ATOM 2262 O O . ARG A 1 280 ? 16.829 9.273 -16.879 1.00 96.75 280 ARG A O 1
ATOM 2269 N N . GLU A 1 281 ? 17.064 8.254 -18.868 1.00 94.81 281 GLU A N 1
ATOM 2270 C CA . GLU A 1 281 ? 15.771 8.700 -19.405 1.00 94.81 281 GLU A CA 1
ATOM 2271 C C . GLU A 1 281 ? 14.604 8.261 -18.511 1.00 94.81 281 GLU A C 1
ATOM 2273 O O . GLU A 1 281 ? 13.707 9.048 -18.219 1.00 94.81 281 GLU A O 1
ATOM 2278 N N . THR A 1 282 ? 14.623 7.016 -18.030 1.00 95.56 282 THR A N 1
ATOM 2279 C CA . THR A 1 282 ? 13.553 6.492 -17.173 1.00 95.56 282 THR A CA 1
ATOM 2280 C C . THR A 1 282 ? 13.508 7.208 -15.829 1.00 95.56 282 THR A C 1
ATOM 2282 O O . THR A 1 282 ? 12.422 7.540 -15.364 1.00 95.56 282 THR A O 1
ATOM 2285 N N . VAL A 1 283 ? 14.664 7.473 -15.215 1.00 94.81 283 VAL A N 1
ATOM 2286 C CA . VAL A 1 283 ? 14.749 8.218 -13.950 1.00 94.81 283 VAL A CA 1
ATOM 2287 C C . VAL A 1 283 ? 14.246 9.653 -14.123 1.00 94.81 283 VAL A C 1
ATOM 2289 O O . VAL A 1 283 ? 13.484 10.129 -13.281 1.00 94.81 283 VAL A O 1
ATOM 2292 N N . ASP A 1 284 ? 14.609 10.317 -15.222 1.00 94.94 284 ASP A N 1
ATOM 2293 C CA . ASP A 1 284 ? 14.166 11.682 -15.522 1.00 94.94 284 ASP A CA 1
ATOM 2294 C C . ASP A 1 284 ? 12.648 11.747 -15.774 1.00 94.94 284 ASP A C 1
ATOM 2296 O O . ASP A 1 284 ? 11.976 12.674 -15.314 1.00 94.94 284 ASP A O 1
ATOM 2300 N N . LEU A 1 285 ? 12.083 10.763 -16.483 1.00 93.25 285 LEU A N 1
ATOM 2301 C CA . LEU A 1 285 ? 10.638 10.666 -16.714 1.00 93.25 285 LEU A CA 1
ATOM 2302 C C . LEU A 1 285 ? 9.870 10.319 -15.429 1.00 93.25 285 LEU A C 1
ATOM 2304 O O . LEU A 1 285 ? 8.829 10.919 -15.173 1.00 93.25 285 LEU A O 1
ATOM 2308 N N . ASP A 1 286 ? 10.377 9.391 -14.609 1.00 94.06 286 ASP A N 1
ATOM 2309 C CA . ASP A 1 286 ? 9.789 9.019 -13.310 1.00 94.06 286 ASP A CA 1
ATOM 2310 C C . ASP A 1 286 ? 9.764 10.218 -12.355 1.00 94.06 286 ASP A C 1
ATOM 2312 O O . ASP A 1 286 ? 8.772 10.447 -11.665 1.00 94.06 286 ASP A O 1
ATOM 2316 N N . ALA A 1 287 ? 10.829 11.027 -12.343 1.00 93.88 287 ALA A N 1
ATOM 2317 C CA . ALA A 1 287 ? 10.885 12.252 -11.553 1.00 93.88 287 ALA A CA 1
ATOM 2318 C C . ALA A 1 287 ? 9.839 13.286 -12.007 1.00 93.88 287 ALA A C 1
ATOM 2320 O O . ALA A 1 287 ? 9.114 13.814 -11.165 1.00 93.88 287 ALA A O 1
ATOM 2321 N N . GLN A 1 288 ? 9.707 13.523 -13.317 1.00 94.00 288 GLN A N 1
ATOM 2322 C CA . GLN A 1 288 ? 8.690 14.431 -13.868 1.00 94.00 288 GLN A CA 1
ATOM 2323 C C . GLN A 1 288 ? 7.260 13.947 -13.589 1.00 94.00 288 GLN A C 1
ATOM 2325 O O . GLN A 1 288 ? 6.389 14.754 -13.272 1.00 94.00 288 GLN A O 1
ATOM 2330 N N . GLN A 1 289 ? 7.004 12.636 -13.679 1.00 92.50 289 GLN A N 1
ATOM 2331 C CA . GLN A 1 289 ? 5.697 12.071 -13.332 1.00 92.50 289 GLN A CA 1
ATOM 2332 C C . GLN A 1 289 ? 5.377 12.279 -11.849 1.00 92.50 289 GLN A C 1
ATOM 2334 O O . GLN A 1 289 ? 4.294 12.763 -11.535 1.00 92.50 289 GLN A O 1
ATOM 2339 N N . ARG A 1 290 ? 6.334 12.016 -10.949 1.00 90.81 290 ARG A N 1
ATOM 2340 C CA . ARG A 1 290 ? 6.159 12.265 -9.509 1.00 90.81 290 ARG A CA 1
ATOM 2341 C C . ARG A 1 290 ? 5.900 13.736 -9.193 1.00 90.81 290 ARG A C 1
ATOM 2343 O O . ARG A 1 290 ? 5.069 14.035 -8.340 1.00 90.81 290 ARG A O 1
ATOM 2350 N N . GLU A 1 291 ? 6.582 14.657 -9.869 1.00 91.62 291 GLU A N 1
ATOM 2351 C CA . GLU A 1 291 ? 6.328 16.093 -9.721 1.00 91.62 291 GLU A CA 1
ATOM 2352 C C . GLU A 1 291 ? 4.908 16.466 -10.177 1.00 91.62 291 GLU A C 1
ATOM 2354 O O . GLU A 1 291 ? 4.190 17.159 -9.453 1.00 91.62 291 GLU A O 1
ATOM 2359 N N . ALA A 1 292 ? 4.467 15.944 -11.326 1.00 90.50 292 ALA A N 1
ATOM 2360 C CA . ALA A 1 292 ? 3.110 16.146 -11.827 1.00 90.50 292 ALA A CA 1
ATOM 2361 C C . ALA A 1 292 ? 2.042 15.577 -10.873 1.00 90.50 292 ALA A C 1
ATOM 2363 O O . ALA A 1 292 ? 1.015 16.222 -10.653 1.00 90.50 292 ALA A O 1
ATOM 2364 N N . ASP A 1 293 ? 2.292 14.414 -10.265 1.00 89.81 293 ASP A N 1
ATOM 2365 C CA . ASP A 1 293 ? 1.384 13.796 -9.293 1.00 89.81 293 ASP A CA 1
ATOM 2366 C C . ASP A 1 293 ? 1.245 14.643 -8.024 1.00 89.81 293 ASP A C 1
ATOM 2368 O O . ASP A 1 293 ? 0.130 14.867 -7.546 1.00 89.81 293 ASP A O 1
ATOM 2372 N N . VAL A 1 294 ? 2.363 15.165 -7.504 1.00 88.19 294 VAL A N 1
ATOM 2373 C CA . VAL A 1 294 ? 2.369 16.072 -6.345 1.00 88.19 294 VAL A CA 1
ATOM 2374 C C . VAL A 1 294 ? 1.613 17.360 -6.661 1.00 88.19 294 VAL A C 1
ATOM 2376 O O . VAL A 1 294 ? 0.775 17.786 -5.863 1.00 88.19 294 VAL A O 1
ATOM 2379 N N . ALA A 1 295 ? 1.862 17.964 -7.824 1.00 87.44 295 ALA A N 1
ATOM 2380 C CA . ALA A 1 295 ? 1.155 19.167 -8.254 1.00 87.44 295 ALA A CA 1
ATOM 2381 C C . ALA A 1 295 ? -0.358 18.919 -8.381 1.00 87.44 295 ALA A C 1
ATOM 2383 O O . ALA A 1 295 ? -1.165 19.741 -7.945 1.00 87.44 295 ALA A O 1
ATOM 2384 N N . MET A 1 296 ? -0.759 17.762 -8.916 1.00 86.69 296 MET A N 1
ATOM 2385 C CA . MET A 1 296 ? -2.169 17.396 -9.029 1.00 86.69 296 MET A CA 1
ATOM 2386 C C . MET A 1 296 ? -2.824 17.171 -7.666 1.00 86.69 296 MET A C 1
ATOM 2388 O O . MET A 1 296 ? -3.966 17.576 -7.463 1.00 86.69 296 MET A O 1
ATOM 2392 N N . GLU A 1 297 ? -2.124 16.549 -6.720 1.00 85.00 297 GLU A N 1
ATOM 2393 C CA . GLU A 1 297 ? -2.647 16.356 -5.367 1.00 85.00 297 GLU A CA 1
ATOM 2394 C C . GLU A 1 297 ? -2.851 17.694 -4.647 1.00 85.00 297 GLU A C 1
ATOM 2396 O O . GLU A 1 297 ? -3.901 17.925 -4.047 1.00 85.00 297 GLU A O 1
ATOM 2401 N N . GLN A 1 298 ? -1.897 18.618 -4.781 1.00 84.19 298 GLN A N 1
ATOM 2402 C CA . GLN A 1 298 ? -2.030 19.981 -4.262 1.00 84.19 298 GLN A CA 1
ATOM 2403 C C . GLN A 1 298 ? -3.211 20.720 -4.904 1.00 84.19 298 GLN A C 1
ATOM 2405 O O . GLN A 1 298 ? -3.976 21.383 -4.202 1.00 84.19 298 GLN A O 1
ATOM 2410 N N . MET A 1 299 ? -3.399 20.559 -6.217 1.00 85.12 299 MET A N 1
ATOM 2411 C CA . MET A 1 299 ? -4.537 21.117 -6.947 1.00 85.12 299 MET A CA 1
ATOM 2412 C C . MET A 1 299 ? -5.870 20.565 -6.433 1.00 85.12 299 MET A C 1
ATOM 2414 O O . MET A 1 299 ? -6.783 21.332 -6.136 1.00 85.12 299 MET A O 1
ATOM 2418 N N . ARG A 1 300 ? -5.987 19.238 -6.285 1.00 84.56 300 ARG A N 1
ATOM 2419 C CA . ARG A 1 300 ? -7.194 18.588 -5.749 1.00 84.56 300 ARG A CA 1
ATOM 2420 C C . ARG A 1 300 ? -7.523 19.092 -4.353 1.00 84.56 300 ARG A C 1
ATOM 2422 O O . ARG A 1 300 ? -8.672 19.435 -4.082 1.00 84.56 300 ARG A O 1
ATOM 2429 N N . HIS A 1 301 ? -6.504 19.193 -3.501 1.00 81.12 301 HIS A N 1
ATOM 2430 C CA . HIS A 1 301 ? -6.651 19.712 -2.149 1.00 81.12 301 HIS A CA 1
ATOM 2431 C C . HIS A 1 301 ? -7.153 21.161 -2.141 1.00 81.12 301 HIS A C 1
ATOM 2433 O O . HIS A 1 301 ? -8.090 21.473 -1.411 1.00 81.12 301 HIS A O 1
ATOM 2439 N N . ALA A 1 302 ? -6.584 22.027 -2.985 1.00 80.88 302 ALA A N 1
ATOM 2440 C CA . ALA A 1 302 ? -7.022 23.416 -3.112 1.00 80.88 302 ALA A CA 1
ATOM 2441 C C . ALA A 1 302 ? -8.467 23.531 -3.627 1.00 80.88 302 ALA A C 1
ATOM 2443 O O . ALA A 1 302 ? -9.225 24.373 -3.150 1.00 80.88 302 ALA A O 1
ATOM 2444 N N . LEU A 1 303 ? -8.857 22.670 -4.571 1.00 82.94 303 LEU A N 1
ATOM 2445 C CA . LEU A 1 303 ? -10.199 22.639 -5.158 1.00 82.94 303 LEU A CA 1
ATOM 2446 C C . LEU A 1 303 ? -11.252 21.955 -4.274 1.00 82.94 303 LEU A C 1
ATOM 2448 O O . LEU A 1 303 ? -12.443 22.089 -4.552 1.00 82.94 303 LEU A O 1
ATOM 2452 N N . GLY A 1 304 ? -10.840 21.216 -3.241 1.00 80.06 304 GLY A N 1
ATOM 2453 C CA . GLY A 1 304 ? -11.746 20.416 -2.416 1.00 80.06 304 GLY A CA 1
ATOM 2454 C C . GLY A 1 304 ? -12.403 19.261 -3.181 1.00 80.06 304 GLY A C 1
ATOM 2455 O O . GLY A 1 304 ? -13.517 18.866 -2.846 1.00 80.06 304 GLY A O 1
ATOM 2456 N N . VAL A 1 305 ? -11.739 18.742 -4.219 1.00 82.38 305 VAL A N 1
ATOM 2457 C CA . VAL A 1 305 ? -12.242 17.627 -5.037 1.00 82.38 305 VAL A CA 1
ATOM 2458 C C . VAL A 1 305 ? -11.518 16.330 -4.694 1.00 82.38 305 VAL A C 1
ATOM 2460 O O . VAL A 1 305 ? -10.339 16.338 -4.332 1.00 82.38 305 VAL A O 1
ATOM 2463 N N . ASP A 1 306 ? -12.208 15.201 -4.833 1.00 77.12 306 ASP A N 1
ATOM 2464 C CA . ASP A 1 306 ? -11.581 13.890 -4.681 1.00 77.12 306 ASP A CA 1
ATOM 2465 C C . ASP A 1 306 ? -10.728 13.497 -5.907 1.00 77.12 306 ASP A C 1
ATOM 2467 O O . ASP A 1 306 ? -10.608 14.228 -6.895 1.00 77.12 306 ASP A O 1
ATOM 2471 N N . VAL A 1 307 ? -10.116 12.310 -5.854 1.00 74.12 307 VAL A N 1
ATOM 2472 C CA . VAL A 1 307 ? -9.255 11.781 -6.930 1.00 74.12 307 VAL A CA 1
ATOM 2473 C C . VAL A 1 307 ? -9.980 11.584 -8.266 1.00 74.12 307 VAL A C 1
ATOM 2475 O O . VAL A 1 307 ? -9.333 11.557 -9.309 1.00 74.12 307 VAL A O 1
ATOM 2478 N N . MET A 1 308 ? -11.309 11.483 -8.248 1.00 74.25 308 MET A N 1
ATOM 2479 C CA . MET A 1 308 ? -12.162 11.355 -9.429 1.00 74.25 308 MET A CA 1
ATOM 2480 C C . MET A 1 308 ? -12.770 12.704 -9.856 1.00 74.25 308 MET A C 1
ATOM 2482 O O . MET A 1 308 ? -13.485 12.765 -10.858 1.00 74.25 308 MET A O 1
ATOM 2486 N N . GLY A 1 309 ? -12.484 13.785 -9.125 1.00 79.19 309 GLY A N 1
ATOM 2487 C CA . GLY A 1 309 ? -13.020 15.120 -9.368 1.00 79.19 309 GLY A CA 1
ATOM 2488 C C . GLY A 1 309 ? -14.419 15.354 -8.789 1.00 79.19 309 GLY A C 1
ATOM 2489 O O . GLY A 1 309 ? -15.073 16.319 -9.189 1.00 79.19 309 GLY A O 1
ATOM 2490 N N . TRP A 1 310 ? -14.906 14.496 -7.885 1.00 83.31 310 TRP A N 1
ATOM 2491 C CA . TRP A 1 310 ? -16.183 14.712 -7.203 1.00 83.31 310 TRP A CA 1
ATOM 2492 C C . TRP A 1 310 ? -16.052 15.713 -6.063 1.00 83.31 310 TRP A C 1
ATOM 2494 O O . TRP A 1 310 ? -15.030 15.807 -5.388 1.00 83.31 310 TRP A O 1
ATOM 2504 N N . VAL A 1 311 ? -17.149 16.427 -5.838 1.00 85.75 311 VAL A N 1
ATOM 2505 C CA . VAL A 1 311 ? -17.341 17.407 -4.773 1.00 85.75 311 VAL A CA 1
ATOM 2506 C C . VAL A 1 311 ? -18.808 17.336 -4.327 1.00 85.75 311 VAL A C 1
ATOM 2508 O O . VAL A 1 311 ? -19.669 17.025 -5.163 1.00 85.75 311 VAL A O 1
ATOM 2511 N N . PRO A 1 312 ? -19.139 17.587 -3.046 1.00 83.56 312 PRO A N 1
ATOM 2512 C CA . PRO A 1 312 ? -20.527 17.723 -2.618 1.00 83.56 312 PRO A CA 1
ATOM 2513 C C . PRO A 1 312 ? -21.290 18.745 -3.470 1.00 83.56 312 PRO A C 1
ATOM 2515 O O . PRO A 1 312 ? -20.744 19.769 -3.880 1.00 83.56 312 PRO A O 1
ATOM 2518 N N . ASN A 1 313 ? -22.579 18.490 -3.721 1.00 84.06 313 ASN A N 1
ATOM 2519 C CA . ASN A 1 313 ? -23.409 19.367 -4.562 1.00 84.06 313 ASN A CA 1
ATOM 2520 C C . ASN A 1 313 ? -23.428 20.825 -4.069 1.00 84.06 313 ASN A C 1
ATOM 2522 O O . ASN A 1 313 ? -23.519 21.747 -4.875 1.00 84.06 313 ASN A O 1
ATOM 2526 N N . GLU A 1 314 ? -23.348 21.025 -2.755 1.00 88.88 314 GLU A N 1
ATOM 2527 C CA . GLU A 1 314 ? -23.305 22.338 -2.104 1.00 88.88 314 GLU A CA 1
ATOM 2528 C C . GLU A 1 314 ? -22.013 23.121 -2.381 1.00 88.88 314 GLU A C 1
ATOM 2530 O O . GLU A 1 314 ? -22.054 24.345 -2.506 1.00 88.88 314 GLU A O 1
ATOM 2535 N N . ASP A 1 315 ? -20.901 22.417 -2.591 1.00 85.75 315 ASP A N 1
ATOM 2536 C CA . ASP A 1 315 ? -19.576 22.998 -2.818 1.00 85.75 315 ASP A CA 1
ATOM 2537 C C . ASP A 1 315 ? -19.221 23.109 -4.315 1.00 85.75 315 ASP A C 1
ATOM 2539 O O . ASP A 1 315 ? -18.261 23.791 -4.685 1.00 85.75 315 ASP A O 1
ATOM 2543 N N . TYR A 1 316 ? -20.023 22.507 -5.205 1.00 88.94 316 TYR A N 1
ATOM 2544 C CA . TYR A 1 316 ? -19.772 22.462 -6.652 1.00 88.94 316 TYR A CA 1
ATOM 2545 C C . TYR A 1 316 ? -19.530 23.843 -7.277 1.00 88.94 316 TYR A C 1
ATOM 2547 O O . TYR A 1 316 ? -18.580 24.033 -8.036 1.00 88.94 316 TYR A O 1
ATOM 2555 N N . GLU A 1 317 ? -20.364 24.834 -6.954 1.00 91.44 317 GLU A N 1
ATOM 2556 C CA . GLU A 1 317 ? -20.240 26.184 -7.521 1.00 91.44 317 GLU A CA 1
ATOM 2557 C C . GLU A 1 317 ? -19.008 26.944 -7.006 1.00 91.44 317 GLU A C 1
ATOM 2559 O O . GLU A 1 317 ? -18.493 27.838 -7.684 1.00 91.44 317 GLU A O 1
ATOM 2564 N N . ALA A 1 318 ? -18.522 26.620 -5.806 1.00 87.31 318 ALA A N 1
ATOM 2565 C CA . ALA A 1 318 ? -17.279 27.176 -5.283 1.00 87.31 318 ALA A CA 1
ATOM 2566 C C . ALA A 1 318 ? -16.071 26.529 -5.974 1.00 87.31 318 ALA A C 1
ATOM 2568 O O . ALA A 1 318 ? -15.244 27.247 -6.539 1.00 87.31 318 ALA A O 1
ATOM 2569 N N . ALA A 1 319 ? -16.035 25.194 -6.027 1.00 88.00 319 ALA A N 1
ATOM 2570 C CA . ALA A 1 319 ? -14.977 24.437 -6.692 1.00 88.00 319 ALA A CA 1
ATOM 2571 C C . ALA A 1 319 ? -14.863 24.798 -8.182 1.00 88.00 319 ALA A C 1
ATOM 2573 O O . ALA A 1 319 ? -13.767 25.035 -8.684 1.00 88.00 319 ALA A O 1
ATOM 2574 N N . ARG A 1 320 ? -15.996 24.933 -8.890 1.00 89.81 320 ARG A N 1
ATOM 2575 C CA . ARG A 1 320 ? -16.019 25.323 -10.309 1.00 89.81 320 ARG A CA 1
ATOM 2576 C C . ARG A 1 320 ? -15.456 26.723 -10.548 1.00 89.81 320 ARG A C 1
ATOM 2578 O O . ARG A 1 320 ? -14.767 26.927 -11.543 1.00 89.81 320 ARG A O 1
ATOM 2585 N N . ARG A 1 321 ? -15.762 27.688 -9.673 1.00 89.56 321 ARG A N 1
ATOM 2586 C CA . ARG A 1 321 ? -15.219 29.052 -9.782 1.00 89.56 321 ARG A CA 1
ATOM 2587 C C . ARG A 1 321 ? -13.713 29.054 -9.568 1.00 89.56 321 ARG A C 1
ATOM 2589 O O . ARG A 1 321 ? -12.999 29.570 -10.420 1.00 89.56 321 ARG A O 1
ATOM 2596 N N . LEU A 1 322 ? -13.242 28.401 -8.509 1.00 87.25 322 LEU A N 1
ATOM 2597 C CA . LEU A 1 322 ? -11.813 28.296 -8.226 1.00 87.25 322 LEU A CA 1
ATOM 2598 C C . LEU A 1 322 ? -11.062 27.595 -9.371 1.00 87.25 322 LEU A C 1
ATOM 2600 O O . LEU A 1 322 ? -10.038 28.088 -9.822 1.00 87.25 322 LEU A O 1
ATOM 2604 N N . ALA A 1 323 ? -11.623 26.517 -9.927 1.00 86.75 323 ALA A N 1
ATOM 2605 C CA . ALA A 1 323 ? -11.048 25.815 -11.076 1.00 86.75 323 ALA A CA 1
ATOM 2606 C C . ALA A 1 323 ? -10.996 26.650 -12.368 1.00 86.75 323 ALA A C 1
ATOM 2608 O O . ALA A 1 323 ? -10.255 26.299 -13.276 1.00 86.75 323 ALA A O 1
ATOM 2609 N N . SER A 1 324 ? -11.791 27.719 -12.491 1.00 86.12 324 SER A N 1
ATOM 2610 C CA . SER A 1 324 ? -11.741 28.621 -13.654 1.00 86.12 324 SER A CA 1
ATOM 2611 C C . SER A 1 324 ? -10.674 29.714 -13.541 1.00 86.12 324 SER A C 1
ATOM 2613 O O . SER A 1 324 ? -10.386 30.387 -14.529 1.00 86.12 324 SER A O 1
ATOM 2615 N N . GLU A 1 325 ? -10.113 29.894 -12.345 1.00 80.19 325 GLU A N 1
ATOM 2616 C CA . GLU A 1 325 ? -9.080 30.888 -12.035 1.00 80.19 325 GLU A CA 1
ATOM 2617 C C . GLU A 1 325 ? -7.659 30.297 -12.062 1.00 80.19 325 GLU A C 1
ATOM 2619 O O . GLU A 1 325 ? -6.691 31.054 -11.969 1.00 80.19 325 GLU A O 1
ATOM 2624 N N . ILE A 1 326 ? -7.541 28.969 -12.197 1.00 69.19 326 ILE A N 1
ATOM 2625 C CA . ILE A 1 326 ? -6.288 28.200 -12.199 1.00 69.19 326 ILE A CA 1
ATOM 2626 C C . ILE A 1 326 ? -6.004 27.645 -13.597 1.00 69.19 326 ILE A C 1
ATOM 2628 O O . ILE A 1 326 ? -4.840 27.745 -14.042 1.00 69.19 326 ILE A O 1
#